Protein AF-A0A9W7AV66-F1 (afdb_monomer_lite)

Radius of gyration: 20.79 Å; chains: 1; bounding box: 53×53×57 Å

Organism: NCBI:txid1714386

Foldseek 3Di:
DDDALVCVLVVPCLVVVVCVQPPPCVVLVVVCVVLCVQLVPDDDPDDDDDDDDDSSVSLSVLLVDLPLSNLVSQLVCCDPVHSVPLSSNLSSLVSNLVSLVVPDDPPPPPVDDDDPDDLPQPVSLLSNLVSLQSNLVSCVVSVVLVSNLVSLVVSLVSCCVRVNCLDPSNLLSQLSNLVSDPDDLVVSLVSLVVSLVSPCVRPNCPDPSSVVSVVVNVVSCVVVVD

Sequence (226 aa):
MYKNSRQLASGEGFNEYFRKQFNGNEAAFLRWKEVYDVLEIVGGMGCHHNVRGHLETQVLSITRSEDLVKLRALAKLCSRDFFNDESLLVSGVEEDLEVLELAMPEEKKIRGKKKKHQKKKDLRKLKILDACMALGNACNRVLDFYDALQYLERAKKGYEEQLGRDSEKALDVAYGLIANSTLSSDEKIEKLRDLVKRMERALGEENVVAFETLDQLGDALYNSGE

pLDDT: mean 74.64, std 16.99, range [32.84, 97.0]

Structure (mmCIF, N/CA/C/O backbone):
data_AF-A0A9W7AV66-F1
#
_entry.id   AF-A0A9W7AV66-F1
#
loop_
_atom_site.group_PDB
_atom_site.id
_atom_site.type_symbol
_atom_site.label_atom_id
_atom_site.label_alt_id
_atom_site.label_comp_id
_atom_site.label_asym_id
_atom_site.label_entity_id
_atom_site.label_seq_id
_atom_site.pdbx_PDB_ins_code
_atom_site.Cartn_x
_atom_site.Cartn_y
_atom_site.Cartn_z
_atom_site.occupancy
_atom_site.B_iso_or_equiv
_atom_site.auth_seq_id
_atom_site.auth_comp_id
_atom_site.auth_asym_id
_atom_site.auth_atom_id
_atom_site.pdbx_PDB_model_num
ATOM 1 N N . MET A 1 1 ? 20.972 -6.458 3.392 1.00 39.66 1 MET A N 1
ATOM 2 C CA . MET A 1 1 ? 21.628 -5.153 3.622 1.00 39.66 1 MET A CA 1
ATOM 3 C C . MET A 1 1 ? 20.891 -4.162 2.735 1.00 39.66 1 MET A C 1
ATOM 5 O O . MET A 1 1 ? 21.096 -4.202 1.529 1.00 39.66 1 MET A O 1
ATOM 9 N N . TYR A 1 2 ? 19.934 -3.418 3.296 1.00 44.06 2 TYR A N 1
ATOM 10 C CA . TYR A 1 2 ? 19.102 -2.473 2.545 1.00 44.06 2 TYR A CA 1
ATOM 11 C C . TYR A 1 2 ? 20.007 -1.377 1.972 1.00 44.06 2 TYR A C 1
ATOM 13 O O . TYR A 1 2 ? 20.685 -0.682 2.730 1.00 44.06 2 TYR A O 1
ATOM 21 N N . LYS A 1 3 ? 20.097 -1.275 0.643 1.00 50.16 3 LYS A N 1
ATOM 22 C CA . LYS A 1 3 ? 20.733 -0.118 0.006 1.00 50.16 3 LYS A CA 1
ATOM 23 C C . LYS A 1 3 ? 19.691 0.989 -0.084 1.00 50.16 3 LYS A C 1
ATOM 25 O O . LYS A 1 3 ? 18.533 0.725 -0.379 1.00 50.16 3 LYS A O 1
ATOM 30 N N . ASN A 1 4 ? 20.127 2.213 0.192 1.00 53.19 4 ASN A N 1
ATOM 31 C CA . ASN A 1 4 ? 19.305 3.416 0.116 1.00 53.19 4 ASN A CA 1
ATOM 32 C C . ASN A 1 4 ? 18.648 3.489 -1.278 1.00 53.19 4 ASN A C 1
ATOM 34 O O . ASN A 1 4 ? 19.360 3.339 -2.274 1.00 53.19 4 ASN A O 1
ATOM 38 N N . SER A 1 5 ? 17.331 3.703 -1.367 1.00 48.88 5 SER A N 1
ATOM 39 C CA . SER A 1 5 ? 16.590 3.837 -2.639 1.00 48.88 5 SER A CA 1
ATOM 40 C C . SER A 1 5 ? 17.269 4.830 -3.593 1.00 48.88 5 SER A C 1
ATOM 42 O O . SER A 1 5 ? 17.374 4.579 -4.794 1.00 48.88 5 SER A O 1
ATOM 44 N N . ARG A 1 6 ? 17.903 5.875 -3.043 1.00 53.03 6 ARG A N 1
ATOM 45 C CA . ARG A 1 6 ? 18.689 6.869 -3.793 1.00 53.03 6 ARG A CA 1
ATOM 46 C C . ARG A 1 6 ? 19.948 6.308 -4.468 1.00 53.03 6 ARG A C 1
ATOM 48 O O . ARG A 1 6 ? 20.362 6.832 -5.498 1.00 53.03 6 ARG A O 1
ATOM 55 N N . GLN A 1 7 ? 20.564 5.254 -3.926 1.00 56.22 7 GLN A N 1
ATOM 56 C CA . GLN A 1 7 ? 21.709 4.573 -4.555 1.00 56.22 7 GLN A CA 1
ATOM 57 C C . GLN A 1 7 ? 21.279 3.667 -5.717 1.00 56.22 7 GLN A C 1
ATOM 59 O O . GLN A 1 7 ? 22.013 3.523 -6.692 1.00 56.22 7 GLN A O 1
ATOM 64 N N . LEU A 1 8 ? 20.085 3.068 -5.646 1.00 55.41 8 LEU A N 1
ATOM 65 C CA . LEU A 1 8 ? 19.528 2.321 -6.778 1.00 55.41 8 LEU A CA 1
ATOM 66 C C . LEU A 1 8 ? 19.102 3.282 -7.895 1.00 55.41 8 LEU A C 1
ATOM 68 O O . LEU A 1 8 ? 19.445 3.048 -9.05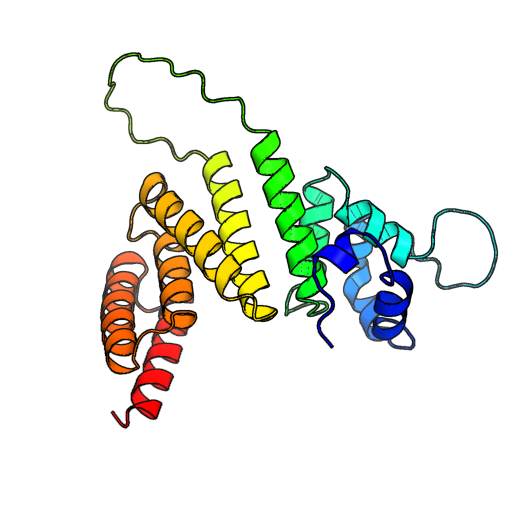3 1.00 55.41 8 LEU A O 1
ATOM 72 N N . ALA A 1 9 ? 18.490 4.416 -7.538 1.00 50.88 9 ALA A N 1
ATOM 73 C CA . ALA A 1 9 ? 18.149 5.484 -8.475 1.00 50.88 9 ALA A CA 1
ATOM 74 C C . ALA A 1 9 ? 19.388 6.087 -9.167 1.00 50.88 9 ALA A C 1
ATOM 76 O O . ALA A 1 9 ? 19.338 6.391 -10.362 1.00 50.88 9 ALA A O 1
ATOM 77 N N . SER A 1 10 ? 20.538 6.192 -8.481 1.00 54.69 10 SER A N 1
ATOM 78 C CA . SER A 1 10 ? 21.806 6.655 -9.078 1.00 54.69 10 SER A CA 1
ATOM 79 C C . SER A 1 10 ? 22.461 5.626 -10.014 1.00 54.69 10 SER A C 1
ATOM 81 O O . SER A 1 10 ? 23.324 5.985 -10.819 1.00 54.69 10 SER A O 1
ATOM 83 N N . GLY A 1 11 ? 21.990 4.372 -10.010 1.00 55.38 11 GLY A N 1
ATOM 84 C CA . GLY A 1 11 ? 22.540 3.264 -10.798 1.00 55.38 11 GLY A CA 1
ATOM 85 C C . GLY A 1 11 ? 23.826 2.675 -10.209 1.00 55.38 11 GLY A C 1
ATOM 86 O O . GLY A 1 11 ? 24.391 1.723 -10.756 1.00 55.38 11 GLY A O 1
ATOM 87 N N . GLU A 1 12 ? 24.299 3.211 -9.084 1.00 55.53 12 GLU A N 1
ATOM 88 C CA . GLU A 1 12 ? 25.561 2.826 -8.469 1.00 55.53 12 GLU A CA 1
ATOM 89 C C . GLU A 1 12 ? 25.420 1.489 -7.725 1.00 55.53 12 GLU A C 1
ATOM 91 O O . GLU A 1 12 ? 24.708 1.342 -6.732 1.00 55.53 12 GLU A O 1
ATOM 96 N N . GLY A 1 13 ? 26.096 0.456 -8.231 1.00 56.97 13 GLY A N 1
ATOM 97 C CA . GLY A 1 13 ? 26.014 -0.896 -7.674 1.00 56.97 13 GLY A CA 1
ATOM 98 C C . GLY A 1 13 ? 24.711 -1.642 -7.989 1.00 56.97 13 GLY A C 1
ATOM 99 O O . GLY A 1 13 ? 24.522 -2.735 -7.450 1.00 56.97 13 GLY A O 1
ATOM 100 N N . PHE A 1 14 ? 23.858 -1.105 -8.874 1.00 60.50 14 PHE A N 1
ATOM 101 C CA . PHE A 1 14 ? 22.654 -1.774 -9.383 1.00 60.50 14 PHE A CA 1
ATOM 102 C C . PHE A 1 14 ? 23.002 -3.080 -10.112 1.00 60.50 14 PHE A C 1
ATOM 104 O O . PHE A 1 14 ? 22.405 -4.118 -9.852 1.00 60.50 14 PHE A O 1
ATOM 111 N N . ASN A 1 15 ? 24.046 -3.068 -10.948 1.00 58.31 15 ASN A N 1
ATOM 112 C CA . ASN A 1 15 ? 24.483 -4.261 -11.683 1.00 58.31 15 ASN A CA 1
ATOM 113 C C . ASN A 1 15 ? 24.954 -5.390 -10.748 1.00 58.31 15 ASN A C 1
ATOM 115 O O . ASN A 1 15 ? 24.670 -6.559 -10.985 1.00 58.31 15 ASN A O 1
ATOM 119 N N . GLU A 1 16 ? 25.667 -5.063 -9.666 1.00 62.78 16 GLU A N 1
ATOM 120 C CA . GLU A 1 16 ? 26.128 -6.061 -8.691 1.00 62.78 16 GLU A CA 1
ATOM 121 C C . GLU A 1 16 ? 24.967 -6.602 -7.845 1.00 62.78 16 GLU A C 1
ATOM 123 O O . GLU A 1 16 ? 24.895 -7.801 -7.571 1.00 62.78 16 GLU A O 1
ATOM 128 N N . TYR A 1 17 ? 24.045 -5.714 -7.467 1.00 64.25 17 TYR A N 1
ATOM 129 C CA . TYR A 1 17 ? 22.808 -6.048 -6.775 1.00 64.25 17 TYR A CA 1
ATOM 130 C C . TYR A 1 17 ? 21.956 -7.028 -7.594 1.00 64.25 17 TYR A C 1
ATOM 132 O O . TYR A 1 17 ? 21.620 -8.115 -7.130 1.00 64.25 17 TYR A O 1
ATOM 140 N N . PHE A 1 18 ? 21.701 -6.683 -8.850 1.00 62.50 18 PHE A N 1
ATOM 141 C CA . PHE A 1 18 ? 20.866 -7.455 -9.753 1.00 62.50 18 PHE A CA 1
ATOM 142 C C . PHE A 1 18 ? 21.507 -8.812 -10.099 1.00 62.50 18 PHE A C 1
ATOM 144 O O . PHE A 1 18 ? 20.839 -9.843 -10.048 1.00 62.50 18 PHE A O 1
ATOM 151 N N . ARG A 1 19 ? 22.829 -8.875 -10.327 1.00 62.75 19 ARG A N 1
ATOM 152 C CA . ARG A 1 19 ? 23.527 -10.164 -10.515 1.00 62.75 19 ARG A CA 1
ATOM 153 C C . ARG A 1 19 ? 23.398 -11.085 -9.312 1.00 62.75 19 ARG A C 1
ATOM 155 O O . ARG A 1 19 ? 23.179 -12.273 -9.502 1.00 62.75 19 ARG A O 1
ATOM 162 N N . LYS A 1 20 ? 23.509 -10.572 -8.085 1.00 65.06 20 LYS A N 1
ATOM 163 C CA . LYS A 1 20 ? 23.372 -11.399 -6.872 1.00 65.06 20 LYS A CA 1
ATOM 164 C C . LYS A 1 20 ? 21.993 -12.046 -6.743 1.00 65.06 20 LYS A C 1
ATOM 166 O O . LYS A 1 20 ? 21.907 -13.134 -6.189 1.00 65.06 20 LYS A O 1
ATOM 171 N N . GLN A 1 21 ? 20.952 -11.409 -7.274 1.00 59.78 21 GLN A N 1
ATOM 172 C CA . GLN A 1 21 ? 19.582 -11.909 -7.182 1.00 59.78 21 GLN A CA 1
ATOM 173 C C . GLN A 1 21 ? 19.220 -12.938 -8.267 1.00 59.78 21 GLN A C 1
ATOM 175 O O . GLN A 1 21 ? 18.435 -13.849 -8.012 1.00 59.78 21 GLN A O 1
ATOM 180 N N . PHE A 1 22 ? 19.793 -12.822 -9.471 1.00 56.44 22 PHE A N 1
ATOM 181 C CA . PHE A 1 22 ? 19.442 -13.682 -10.614 1.00 56.44 22 PHE A CA 1
ATOM 182 C C . PHE A 1 22 ? 20.497 -14.745 -10.965 1.00 56.44 22 PHE A C 1
ATOM 184 O O . PHE A 1 22 ? 20.207 -15.660 -11.738 1.00 56.44 22 PHE A O 1
ATOM 191 N N . ASN A 1 23 ? 21.715 -14.666 -10.419 1.00 56.09 23 ASN A N 1
ATOM 192 C CA . ASN A 1 23 ? 22.777 -15.620 -10.741 1.00 56.09 23 ASN A CA 1
ATOM 193 C C . ASN A 1 23 ? 22.444 -17.030 -10.215 1.00 56.09 23 ASN A C 1
ATOM 195 O O . ASN A 1 23 ? 22.420 -17.264 -9.009 1.00 56.09 23 ASN A O 1
ATOM 199 N N . GLY A 1 24 ? 22.201 -17.971 -11.134 1.00 53.47 24 GLY A N 1
ATOM 200 C CA . GLY A 1 24 ? 21.930 -19.381 -10.832 1.00 53.47 24 GLY A CA 1
ATOM 201 C C . GLY A 1 24 ? 20.466 -19.741 -10.546 1.00 53.47 24 GLY A C 1
ATOM 202 O O . GLY A 1 24 ? 20.200 -20.884 -10.186 1.00 53.47 24 GLY A O 1
ATOM 203 N N . ASN A 1 25 ? 19.509 -18.817 -10.717 1.00 60.03 25 ASN A N 1
ATOM 204 C CA . ASN A 1 25 ? 18.081 -19.068 -10.469 1.00 60.03 25 ASN A CA 1
ATOM 205 C C . ASN A 1 25 ? 17.240 -18.979 -11.758 1.00 60.03 25 ASN A C 1
ATOM 207 O O . ASN A 1 25 ? 16.408 -18.091 -11.941 1.00 60.03 25 ASN A O 1
ATOM 211 N N . GLU A 1 26 ? 17.463 -19.930 -12.665 1.00 58.66 26 GLU A N 1
ATOM 212 C CA . GLU A 1 26 ? 16.789 -20.029 -13.970 1.00 58.66 26 GLU A CA 1
ATOM 213 C C . GLU A 1 26 ? 15.258 -20.167 -13.845 1.00 58.66 26 GLU A C 1
ATOM 215 O O . GLU A 1 26 ? 14.503 -19.628 -14.655 1.00 58.66 26 GLU A O 1
ATOM 220 N N . ALA A 1 27 ? 14.778 -20.793 -12.765 1.00 57.69 27 ALA A N 1
ATOM 221 C CA . ALA A 1 27 ? 13.354 -20.894 -12.459 1.00 57.69 27 ALA A CA 1
ATOM 222 C C . ALA A 1 27 ? 12.718 -19.530 -12.131 1.00 57.69 27 ALA A C 1
ATOM 224 O O . ALA A 1 27 ? 11.569 -19.291 -12.500 1.00 57.69 27 ALA A O 1
ATOM 225 N N . ALA A 1 28 ? 13.440 -18.622 -11.463 1.00 56.94 28 ALA A N 1
ATOM 226 C CA . ALA A 1 28 ? 12.974 -17.251 -11.252 1.00 56.94 28 ALA A CA 1
ATOM 227 C C . ALA A 1 28 ? 12.934 -16.461 -12.565 1.00 56.94 28 ALA A C 1
ATOM 229 O O . ALA A 1 28 ? 11.982 -15.727 -12.794 1.00 56.94 28 ALA A O 1
ATOM 230 N N . PHE A 1 29 ? 13.908 -16.664 -13.453 1.00 59.47 29 PHE A N 1
ATOM 231 C CA . PHE A 1 29 ? 13.935 -16.016 -14.765 1.00 59.47 29 PHE A CA 1
ATOM 232 C C . PHE A 1 29 ? 12.768 -16.459 -15.668 1.00 59.47 29 PHE A C 1
ATOM 234 O O . PHE A 1 29 ? 12.085 -15.625 -16.261 1.00 59.47 29 PHE A O 1
ATOM 241 N N . LEU A 1 30 ? 12.491 -17.766 -15.744 1.00 60.38 30 LEU A N 1
ATOM 242 C CA . LEU A 1 30 ? 11.443 -18.321 -16.613 1.00 60.38 30 LEU A CA 1
ATOM 243 C C . LEU A 1 30 ? 10.017 -18.007 -16.138 1.00 60.38 30 LEU A C 1
ATOM 245 O O . LEU A 1 30 ? 9.133 -17.833 -16.976 1.00 60.38 30 LEU A O 1
ATOM 249 N N . ARG A 1 31 ? 9.789 -17.882 -14.820 1.00 57.84 31 ARG A N 1
ATOM 250 C CA . ARG A 1 31 ? 8.483 -17.480 -14.258 1.00 57.84 31 ARG A CA 1
ATOM 251 C C . ARG A 1 31 ? 8.019 -16.098 -14.728 1.00 57.84 31 ARG A C 1
ATOM 253 O O . ARG A 1 31 ? 6.823 -15.839 -14.717 1.00 57.84 31 ARG A O 1
ATOM 260 N N . TRP A 1 32 ? 8.939 -15.238 -15.168 1.00 60.25 32 TRP A N 1
ATOM 261 C CA . TRP A 1 32 ? 8.663 -13.824 -15.441 1.00 60.25 32 TRP A CA 1
ATOM 262 C C . TRP A 1 32 ? 8.813 -13.406 -16.900 1.00 60.25 32 TRP A C 1
ATOM 264 O O . TRP A 1 32 ? 8.857 -12.213 -17.200 1.00 60.25 32 TRP A O 1
ATOM 274 N N . LYS A 1 33 ? 8.802 -14.375 -17.822 1.00 61.22 33 LYS A N 1
ATOM 275 C CA . LYS A 1 33 ? 8.834 -14.119 -19.268 1.00 61.22 33 LYS A CA 1
ATOM 276 C C . LYS A 1 33 ? 7.740 -13.139 -19.723 1.00 61.22 33 LYS A C 1
ATOM 278 O O . LYS A 1 33 ? 8.044 -12.213 -20.458 1.00 61.22 33 LYS A O 1
ATOM 283 N N . GLU A 1 34 ? 6.520 -13.255 -19.195 1.00 57.19 34 GLU A N 1
ATOM 284 C CA . GLU A 1 34 ? 5.406 -12.351 -19.531 1.00 57.19 34 GLU A CA 1
ATOM 285 C C . GLU A 1 34 ? 5.653 -10.894 -19.104 1.00 57.19 34 GLU A C 1
ATOM 287 O O . GLU A 1 34 ? 5.218 -9.964 -19.778 1.00 57.19 34 GLU A O 1
ATOM 292 N N . VAL A 1 35 ? 6.371 -10.669 -17.997 1.00 58.38 35 VAL A N 1
ATOM 293 C CA . VAL A 1 35 ? 6.711 -9.315 -17.537 1.00 58.38 35 VAL A CA 1
ATOM 294 C C . VAL A 1 35 ? 7.875 -8.754 -18.349 1.00 58.38 35 VAL A C 1
ATOM 296 O O . VAL A 1 35 ? 7.845 -7.581 -18.708 1.00 58.38 35 VAL A O 1
ATOM 299 N N . TYR A 1 36 ? 8.861 -9.581 -18.712 1.00 64.75 36 TYR A N 1
ATOM 300 C CA . TYR A 1 36 ? 9.905 -9.181 -19.660 1.00 64.75 36 TYR A CA 1
ATOM 301 C C . TYR A 1 36 ? 9.329 -8.810 -21.027 1.00 64.75 36 TYR A C 1
ATOM 303 O O . TYR A 1 36 ? 9.759 -7.811 -21.599 1.00 64.75 36 TYR A O 1
ATOM 311 N N . ASP A 1 37 ? 8.321 -9.543 -21.500 1.00 64.19 37 ASP A N 1
ATOM 312 C CA . ASP A 1 37 ? 7.631 -9.253 -22.756 1.00 64.19 37 ASP A CA 1
ATOM 313 C C . ASP A 1 37 ? 6.897 -7.896 -22.693 1.00 64.19 37 ASP A C 1
ATOM 315 O O . ASP A 1 37 ? 7.003 -7.101 -23.626 1.00 64.19 37 ASP A O 1
ATOM 319 N N . VAL A 1 38 ? 6.231 -7.568 -21.573 1.00 63.38 38 VAL A N 1
ATOM 320 C CA . VAL A 1 38 ? 5.597 -6.245 -21.350 1.00 63.38 38 VAL A CA 1
ATOM 321 C C . VAL A 1 38 ? 6.627 -5.118 -21.230 1.00 63.38 38 VAL A C 1
ATOM 323 O O . VAL A 1 38 ? 6.393 -4.002 -21.692 1.00 63.38 38 VAL A O 1
ATOM 326 N N . LEU A 1 39 ? 7.772 -5.395 -20.608 1.00 64.44 39 LEU A N 1
ATOM 327 C CA . LEU A 1 39 ? 8.869 -4.439 -20.465 1.00 64.44 39 LEU A CA 1
ATOM 328 C C . LEU A 1 39 ? 9.709 -4.308 -21.751 1.00 64.44 39 LEU A C 1
ATOM 330 O O . LEU A 1 39 ? 10.604 -3.463 -21.805 1.00 64.44 39 LEU A O 1
ATOM 334 N N . GLU A 1 40 ? 9.415 -5.115 -22.779 1.00 66.81 40 GLU A N 1
ATOM 335 C CA . GLU A 1 40 ? 10.202 -5.273 -24.012 1.00 66.81 40 GLU A CA 1
ATOM 336 C C . GLU A 1 40 ? 11.686 -5.574 -23.737 1.00 66.81 40 GLU A C 1
ATOM 338 O O . GLU A 1 40 ? 12.582 -5.193 -24.499 1.00 66.81 40 GLU A O 1
ATOM 343 N N . ILE A 1 41 ? 11.955 -6.247 -22.618 1.00 63.97 41 ILE A N 1
ATOM 344 C CA . ILE A 1 41 ? 13.297 -6.626 -22.200 1.00 63.97 41 ILE A CA 1
ATOM 345 C C . ILE A 1 41 ? 13.726 -7.836 -23.026 1.00 63.97 41 ILE A C 1
ATOM 347 O O . ILE A 1 41 ? 13.164 -8.926 -22.914 1.00 63.97 41 ILE A O 1
ATOM 351 N N . VAL A 1 42 ? 14.759 -7.665 -23.848 1.00 57.16 42 VAL A N 1
ATOM 352 C CA . VAL A 1 42 ? 15.266 -8.748 -24.697 1.00 57.16 42 VAL A CA 1
ATOM 353 C C . VAL A 1 42 ? 16.253 -9.586 -23.886 1.00 57.16 42 VAL A C 1
ATOM 355 O O . VAL A 1 42 ? 17.369 -9.151 -23.595 1.00 57.16 42 VAL A O 1
ATOM 358 N N . GLY A 1 43 ? 15.830 -10.791 -23.498 1.00 51.75 43 GLY A N 1
ATOM 359 C CA . GLY A 1 43 ? 16.653 -11.765 -22.785 1.00 51.75 43 GLY A CA 1
ATOM 360 C C . GLY A 1 43 ? 17.475 -12.632 -23.738 1.00 51.75 43 GLY A C 1
ATOM 361 O O . GLY A 1 43 ? 16.965 -13.598 -24.298 1.00 51.75 43 GLY A O 1
ATOM 362 N N . GLY A 1 44 ? 18.761 -12.329 -23.895 1.00 41.56 44 GLY A N 1
ATOM 363 C CA . GLY A 1 44 ? 19.727 -13.277 -24.448 1.00 41.56 44 GLY A CA 1
ATOM 364 C C . GLY A 1 44 ? 20.351 -14.103 -23.328 1.00 41.56 44 GLY A C 1
ATOM 365 O O . GLY A 1 44 ? 21.323 -13.663 -22.718 1.00 41.56 44 GLY A O 1
ATOM 366 N N . MET A 1 45 ? 19.824 -15.299 -23.051 1.00 45.81 45 MET A N 1
ATOM 367 C CA . MET A 1 45 ? 20.575 -16.308 -22.296 1.00 45.81 45 MET A CA 1
ATOM 368 C C . MET A 1 45 ? 21.516 -17.002 -23.286 1.00 45.81 45 MET A C 1
ATOM 370 O O . MET A 1 45 ? 21.152 -17.964 -23.954 1.00 45.81 45 MET A O 1
ATOM 374 N N . GLY A 1 46 ? 22.701 -16.431 -23.479 1.00 37.44 46 GLY A N 1
ATOM 375 C CA . GLY A 1 46 ? 23.661 -16.960 -24.439 1.00 37.44 46 GLY A CA 1
ATOM 376 C C . GLY A 1 46 ? 24.813 -16.004 -24.682 1.00 37.44 46 GLY A C 1
ATOM 377 O O . GLY A 1 46 ? 24.630 -14.846 -25.040 1.00 37.44 46 GLY A O 1
ATOM 378 N N . CYS A 1 47 ? 26.014 -16.504 -24.449 1.00 40.81 47 CYS A N 1
ATOM 379 C CA . CYS A 1 47 ? 27.280 -15.842 -24.690 1.00 40.81 47 CYS A CA 1
ATOM 380 C C . CYS A 1 47 ? 27.379 -15.298 -26.136 1.00 40.81 47 CYS A C 1
ATOM 382 O O . CYS A 1 47 ? 26.969 -15.973 -27.071 1.00 40.81 47 CYS A O 1
ATOM 384 N N . HIS A 1 48 ? 28.043 -14.143 -26.283 1.00 32.84 48 HIS A N 1
ATOM 385 C CA . HIS A 1 48 ? 28.507 -13.464 -27.511 1.00 32.84 48 HIS A CA 1
ATOM 386 C C . HIS A 1 48 ? 27.635 -12.373 -28.174 1.00 32.84 48 HIS A C 1
ATOM 388 O O . HIS A 1 48 ? 26.684 -12.630 -28.893 1.00 32.84 48 HIS A O 1
ATOM 394 N N . HIS A 1 49 ? 28.158 -11.147 -28.015 1.00 41.06 49 HIS A N 1
ATOM 395 C CA . HIS A 1 49 ? 28.309 -10.047 -28.981 1.00 41.06 49 HIS A CA 1
ATOM 396 C C . HIS A 1 49 ? 27.064 -9.453 -29.666 1.00 41.06 49 HIS A C 1
ATOM 398 O O . HIS A 1 49 ? 26.485 -10.018 -30.582 1.00 41.06 49 HIS A O 1
ATOM 404 N N . ASN A 1 50 ? 26.844 -8.178 -29.316 1.00 44.00 50 ASN A N 1
ATOM 405 C CA . ASN A 1 50 ? 26.197 -7.126 -30.102 1.00 44.00 50 ASN A CA 1
ATOM 406 C C . ASN A 1 50 ? 24.719 -7.337 -30.455 1.00 44.00 50 ASN A C 1
ATOM 408 O O . ASN A 1 50 ? 24.396 -7.703 -31.576 1.00 44.00 50 ASN A O 1
ATOM 412 N N . VAL A 1 51 ? 23.830 -6.973 -29.520 1.00 40.12 51 VAL A N 1
ATOM 413 C CA . VAL A 1 51 ? 22.823 -5.890 -29.644 1.00 40.12 51 VAL A CA 1
ATOM 414 C C . VAL A 1 51 ? 22.003 -5.834 -28.335 1.00 40.12 51 VAL A C 1
ATOM 416 O O . VAL A 1 51 ? 21.459 -6.840 -27.904 1.00 40.12 51 VAL A O 1
ATOM 419 N N . ARG A 1 52 ? 21.918 -4.633 -27.732 1.00 43.31 52 ARG A N 1
ATOM 420 C CA . ARG A 1 52 ? 21.093 -4.211 -26.568 1.00 43.31 52 ARG A CA 1
ATOM 421 C C . ARG A 1 52 ? 21.378 -4.861 -25.200 1.00 43.31 52 ARG A C 1
ATOM 423 O O . ARG A 1 52 ? 20.695 -5.787 -24.806 1.00 43.31 52 ARG A O 1
ATOM 430 N N . GLY A 1 53 ? 22.326 -4.256 -24.469 1.00 52.81 53 GLY A N 1
ATOM 431 C CA . GLY A 1 53 ? 22.400 -4.106 -22.998 1.00 52.81 53 GLY A CA 1
ATOM 432 C C . GLY A 1 53 ? 22.142 -5.318 -22.089 1.00 52.81 53 GLY A C 1
ATOM 433 O O . GLY A 1 53 ? 21.104 -5.962 -22.162 1.00 52.81 53 GLY A O 1
ATOM 434 N N . HIS A 1 54 ? 23.034 -5.560 -21.121 1.00 63.22 54 HIS A N 1
ATOM 435 C CA . HIS A 1 54 ? 22.757 -6.490 -20.016 1.00 63.22 54 HIS A CA 1
ATOM 436 C C . HIS A 1 54 ? 21.401 -6.168 -19.363 1.00 63.22 54 HIS A C 1
ATOM 438 O O . HIS A 1 54 ? 21.034 -4.998 -19.262 1.00 63.22 54 HIS A O 1
ATOM 444 N N . LEU A 1 55 ? 20.666 -7.195 -18.923 1.00 65.12 55 LEU A N 1
ATOM 445 C CA . LEU A 1 55 ? 19.335 -7.086 -18.302 1.00 65.12 55 LEU A CA 1
ATOM 446 C C . LEU A 1 55 ? 19.269 -5.972 -17.241 1.00 65.12 55 LEU A C 1
ATOM 448 O O . LEU A 1 55 ? 18.322 -5.193 -17.198 1.00 65.12 55 LEU A O 1
ATOM 452 N N . GLU A 1 56 ? 20.343 -5.834 -16.469 1.00 64.88 56 GLU A N 1
ATOM 453 C CA . GLU A 1 56 ? 20.540 -4.781 -15.473 1.00 64.88 56 GLU A CA 1
ATOM 454 C C . GLU A 1 56 ? 20.400 -3.362 -16.067 1.00 64.88 56 GLU A C 1
ATOM 456 O O . GLU A 1 56 ? 19.719 -2.494 -15.531 1.00 64.88 56 GLU A O 1
ATOM 461 N N . THR A 1 57 ? 21.006 -3.122 -17.229 1.00 68.12 57 THR A N 1
ATOM 462 C CA . THR A 1 57 ? 20.956 -1.832 -17.929 1.00 68.12 57 THR A CA 1
ATOM 463 C C . THR A 1 57 ? 19.560 -1.540 -18.480 1.00 68.12 57 THR A C 1
ATOM 465 O O . THR A 1 57 ? 19.131 -0.389 -18.484 1.00 68.12 57 THR A O 1
ATOM 468 N N . GLN A 1 58 ? 18.837 -2.576 -18.918 1.00 72.06 58 GLN A N 1
ATOM 469 C CA . GLN A 1 58 ? 17.470 -2.435 -19.425 1.00 72.06 58 GLN A CA 1
ATOM 470 C C . GLN A 1 58 ? 16.498 -2.095 -18.284 1.00 72.06 58 GLN A C 1
ATOM 472 O O . GLN A 1 58 ? 15.716 -1.157 -18.413 1.00 72.06 58 GLN A O 1
ATOM 477 N N . VAL A 1 59 ? 16.607 -2.756 -17.127 1.00 70.12 59 VAL A N 1
ATOM 478 C CA . VAL A 1 59 ? 15.774 -2.434 -15.952 1.00 70.12 59 VAL A CA 1
ATOM 479 C C . VAL A 1 59 ? 16.062 -1.021 -15.437 1.00 70.12 59 VAL A C 1
ATOM 481 O O . VAL A 1 59 ? 15.127 -0.259 -15.207 1.00 70.12 59 VAL A O 1
ATOM 484 N N . LEU A 1 60 ? 17.337 -0.626 -15.353 1.00 70.62 60 LEU A N 1
ATOM 485 C CA . LEU A 1 60 ? 17.718 0.726 -14.930 1.00 70.62 60 LEU A CA 1
ATOM 486 C C . LEU A 1 60 ? 17.234 1.821 -15.901 1.00 70.62 60 LEU A C 1
ATOM 488 O O . LEU A 1 60 ? 16.944 2.944 -15.492 1.00 70.62 60 LEU A O 1
ATOM 492 N N . SER A 1 61 ? 17.139 1.523 -17.201 1.00 75.94 61 SER A N 1
ATOM 493 C CA . SER A 1 61 ? 16.547 2.474 -18.153 1.00 75.94 61 SER A CA 1
ATOM 494 C C . SER A 1 61 ? 15.046 2.663 -17.939 1.00 75.94 61 SER A C 1
ATOM 496 O O . SER A 1 61 ? 14.540 3.756 -18.165 1.00 75.94 61 SER A O 1
ATOM 498 N N . ILE A 1 62 ? 14.347 1.627 -17.464 1.00 76.94 62 ILE A N 1
ATOM 499 C CA . ILE A 1 62 ? 12.904 1.675 -17.214 1.00 76.94 62 ILE A CA 1
ATOM 500 C C . ILE A 1 62 ? 12.607 2.452 -15.934 1.00 76.94 62 ILE A C 1
ATOM 502 O O . ILE A 1 62 ? 11.712 3.291 -15.955 1.00 76.94 62 ILE A O 1
ATOM 506 N N . THR A 1 63 ? 13.393 2.256 -14.865 1.00 70.50 63 THR A N 1
ATOM 507 C CA . THR A 1 63 ? 13.269 3.035 -13.613 1.00 70.50 63 THR A CA 1
ATOM 508 C C . THR A 1 63 ? 13.441 4.539 -13.808 1.00 70.50 63 THR A C 1
ATOM 510 O O . THR A 1 63 ? 13.091 5.293 -12.920 1.00 70.50 63 THR A O 1
ATOM 513 N N . ARG A 1 64 ? 14.024 4.972 -14.932 1.00 75.31 64 ARG A N 1
ATOM 514 C CA . ARG A 1 64 ? 14.266 6.385 -15.271 1.00 75.31 64 ARG A CA 1
ATOM 515 C C . ARG A 1 64 ? 13.469 6.837 -16.497 1.00 75.31 64 ARG A C 1
ATOM 517 O O . ARG A 1 64 ? 13.870 7.773 -17.186 1.00 75.31 64 ARG A O 1
ATOM 524 N N . SER A 1 65 ? 12.433 6.088 -16.862 1.00 78.56 65 SER A N 1
ATOM 525 C CA . SER A 1 65 ? 11.619 6.375 -18.041 1.00 78.56 65 SER A CA 1
ATOM 526 C C . SER A 1 65 ? 10.310 7.038 -17.645 1.00 78.56 65 SER A C 1
ATOM 528 O O . SER A 1 65 ? 9.747 6.723 -16.608 1.00 78.56 65 SER A O 1
ATOM 530 N N . GLU A 1 66 ? 9.760 7.865 -18.530 1.00 79.12 66 GLU A N 1
ATOM 531 C CA . GLU A 1 66 ? 8.413 8.431 -18.367 1.00 79.12 66 GLU A CA 1
ATOM 532 C C . GLU A 1 66 ? 7.300 7.447 -18.803 1.00 79.12 66 GLU A C 1
ATOM 534 O O . GLU A 1 66 ? 6.116 7.794 -18.863 1.00 79.12 66 GLU A O 1
ATOM 539 N N . ASP A 1 67 ? 7.658 6.204 -19.153 1.00 80.75 67 ASP A N 1
ATOM 540 C CA . ASP A 1 67 ? 6.715 5.191 -19.624 1.00 80.75 67 ASP A CA 1
ATOM 541 C C . ASP A 1 67 ? 5.984 4.542 -18.441 1.00 80.75 67 ASP A C 1
ATOM 543 O O . ASP A 1 67 ? 6.419 3.546 -17.860 1.00 80.75 67 ASP A O 1
ATOM 547 N N . LEU A 1 68 ? 4.815 5.098 -18.117 1.00 78.38 68 LEU A N 1
ATOM 548 C CA . LEU A 1 68 ? 3.944 4.619 -17.040 1.00 78.38 68 LEU A CA 1
ATOM 549 C C . LEU A 1 68 ? 3.564 3.135 -17.155 1.00 78.38 68 LEU A C 1
ATOM 551 O O . LEU A 1 68 ? 3.279 2.497 -16.140 1.00 78.38 68 LEU A O 1
ATOM 555 N N . VAL A 1 69 ? 3.499 2.575 -18.369 1.00 78.56 69 VAL A N 1
ATOM 556 C CA . VAL A 1 69 ? 3.181 1.150 -18.546 1.00 78.56 69 VAL A CA 1
ATOM 557 C C . VAL A 1 69 ? 4.362 0.313 -18.074 1.00 78.56 69 VAL A C 1
ATOM 559 O O . VAL A 1 69 ? 4.171 -0.634 -17.307 1.00 78.56 69 VAL A O 1
ATOM 562 N N . LYS A 1 70 ? 5.579 0.703 -18.464 1.00 78.44 70 LYS A N 1
ATOM 563 C CA . LYS A 1 70 ? 6.807 0.011 -18.063 1.00 78.44 70 LYS A CA 1
ATOM 564 C C . LYS A 1 70 ? 7.117 0.200 -16.579 1.00 78.44 70 LYS A C 1
ATOM 566 O O . LYS A 1 70 ? 7.456 -0.778 -15.920 1.00 78.44 70 LYS A O 1
ATOM 571 N N . LEU A 1 71 ? 6.906 1.392 -16.019 1.00 78.31 71 LEU A N 1
ATOM 572 C CA . LEU A 1 71 ? 7.064 1.643 -14.579 1.00 78.31 71 LEU A CA 1
ATOM 573 C C . LEU A 1 71 ? 6.116 0.785 -13.734 1.00 78.31 71 LEU A C 1
ATOM 575 O O . LEU A 1 71 ? 6.543 0.151 -12.772 1.00 78.31 71 LEU A O 1
ATOM 579 N N . ARG A 1 72 ? 4.841 0.669 -14.124 1.00 77.94 72 ARG A N 1
ATOM 580 C CA . ARG A 1 72 ? 3.881 -0.188 -13.406 1.00 77.94 72 ARG A CA 1
ATOM 581 C C . ARG A 1 72 ? 4.178 -1.667 -13.549 1.00 77.94 72 ARG A C 1
ATOM 583 O O . ARG A 1 72 ? 4.019 -2.418 -12.587 1.00 77.94 72 ARG A O 1
ATOM 590 N N . ALA A 1 73 ? 4.598 -2.096 -14.735 1.00 76.50 73 ALA A N 1
ATOM 591 C CA . ALA A 1 73 ? 5.040 -3.466 -14.945 1.00 76.50 73 ALA A CA 1
ATOM 592 C C . ALA A 1 73 ? 6.279 -3.781 -14.090 1.00 76.50 73 ALA A C 1
ATOM 594 O O . ALA A 1 73 ? 6.345 -4.855 -13.491 1.00 76.50 73 ALA A O 1
ATOM 595 N N . LEU A 1 74 ? 7.201 -2.825 -13.945 1.00 75.94 74 LEU A N 1
ATOM 596 C CA . LEU A 1 74 ? 8.357 -2.951 -13.066 1.00 75.94 74 LEU A CA 1
ATOM 597 C C . LEU A 1 74 ? 7.958 -2.990 -11.583 1.00 75.94 74 LEU A C 1
ATOM 599 O O . LEU A 1 74 ? 8.402 -3.882 -10.865 1.00 75.94 74 LEU A O 1
ATOM 603 N N . ALA A 1 75 ? 7.085 -2.092 -11.122 1.00 74.62 75 ALA A N 1
ATOM 604 C CA . ALA A 1 75 ? 6.577 -2.115 -9.749 1.00 74.62 75 ALA A CA 1
ATOM 605 C C . ALA A 1 75 ? 5.886 -3.453 -9.433 1.00 74.62 75 ALA A C 1
ATOM 607 O O . ALA A 1 75 ? 6.127 -4.059 -8.390 1.00 74.62 75 ALA A O 1
ATOM 608 N N . LYS A 1 76 ? 5.093 -3.983 -10.373 1.00 72.94 76 LYS A N 1
ATOM 609 C CA . LYS A 1 76 ? 4.484 -5.312 -10.246 1.00 72.94 76 LYS A CA 1
ATOM 610 C C . LYS A 1 76 ? 5.542 -6.413 -10.129 1.00 72.94 76 LYS A C 1
ATOM 612 O O . LYS A 1 76 ? 5.424 -7.250 -9.238 1.00 72.94 76 LYS A O 1
ATOM 617 N N . LEU A 1 77 ? 6.588 -6.380 -10.961 1.00 70.94 77 LEU A N 1
ATOM 618 C CA . LEU A 1 77 ? 7.708 -7.327 -10.891 1.00 70.94 77 LEU A CA 1
ATOM 619 C C . LEU A 1 77 ? 8.393 -7.309 -9.521 1.00 70.94 77 LEU A C 1
ATOM 621 O O . LEU A 1 77 ? 8.804 -8.350 -9.028 1.00 70.94 77 LEU A O 1
ATOM 625 N N . CYS A 1 78 ? 8.501 -6.139 -8.897 1.00 68.81 78 CYS A N 1
ATOM 626 C CA . CYS A 1 78 ? 9.199 -5.971 -7.622 1.00 68.81 78 CYS A CA 1
ATOM 627 C C . CYS A 1 78 ? 8.313 -6.250 -6.401 1.00 68.81 78 CYS A C 1
ATOM 629 O O . CYS A 1 78 ? 8.791 -6.234 -5.268 1.00 68.81 78 CYS A O 1
ATOM 631 N N . SER A 1 79 ? 7.025 -6.531 -6.614 1.00 67.31 79 SER A N 1
ATOM 632 C CA . SER A 1 79 ? 6.080 -6.817 -5.539 1.00 67.31 79 SER A CA 1
ATOM 633 C C . SER A 1 79 ? 6.336 -8.173 -4.861 1.00 67.31 79 SER A C 1
ATOM 635 O O . SER A 1 79 ? 7.110 -9.007 -5.342 1.00 67.31 79 SER A O 1
ATOM 637 N N . ARG A 1 80 ? 5.667 -8.382 -3.718 1.00 64.06 80 ARG A N 1
ATOM 638 C CA . ARG A 1 80 ? 5.821 -9.559 -2.846 1.00 64.06 80 ARG A CA 1
ATOM 639 C C . ARG A 1 80 ? 5.554 -10.873 -3.576 1.00 64.06 80 ARG A C 1
ATOM 641 O O . ARG A 1 80 ? 6.230 -11.861 -3.313 1.00 64.06 80 ARG A O 1
ATOM 648 N N . ASP A 1 81 ? 4.612 -10.863 -4.512 1.00 63.81 81 ASP A N 1
ATOM 649 C CA . ASP A 1 81 ? 4.202 -12.071 -5.230 1.00 63.81 81 ASP A CA 1
ATOM 650 C C . ASP A 1 81 ? 5.195 -12.453 -6.344 1.00 63.81 81 ASP A C 1
ATOM 652 O O . ASP A 1 81 ? 5.043 -13.499 -6.976 1.00 63.81 81 ASP A O 1
ATOM 656 N N . PHE A 1 82 ? 6.201 -11.602 -6.600 1.00 62.41 82 PHE A N 1
ATOM 657 C CA . PHE A 1 82 ? 7.045 -11.680 -7.787 1.00 62.41 82 PHE A CA 1
ATOM 658 C C . PHE A 1 82 ? 8.535 -11.834 -7.462 1.00 62.41 82 PHE A C 1
ATOM 660 O O . PHE A 1 82 ? 9.061 -12.949 -7.425 1.00 62.41 82 PHE A O 1
ATOM 667 N N . PHE A 1 83 ? 9.230 -10.715 -7.267 1.00 64.38 83 PHE A N 1
ATOM 668 C CA . PHE A 1 83 ? 10.664 -10.672 -6.974 1.00 64.38 83 PHE A CA 1
ATOM 669 C C . PHE A 1 83 ? 10.946 -10.298 -5.514 1.00 64.38 83 PHE A C 1
ATOM 671 O O . PHE A 1 83 ? 12.029 -10.588 -5.012 1.00 64.38 83 PHE A O 1
ATOM 678 N N . ASN A 1 84 ? 9.952 -9.721 -4.825 1.00 67.81 84 ASN A N 1
ATOM 679 C CA . ASN A 1 84 ? 10.044 -9.262 -3.441 1.00 67.81 84 ASN A CA 1
ATOM 680 C C . ASN A 1 84 ? 11.276 -8.371 -3.195 1.00 67.81 84 ASN A C 1
ATOM 682 O O . ASN A 1 84 ? 12.052 -8.584 -2.264 1.00 67.81 84 ASN A O 1
ATOM 68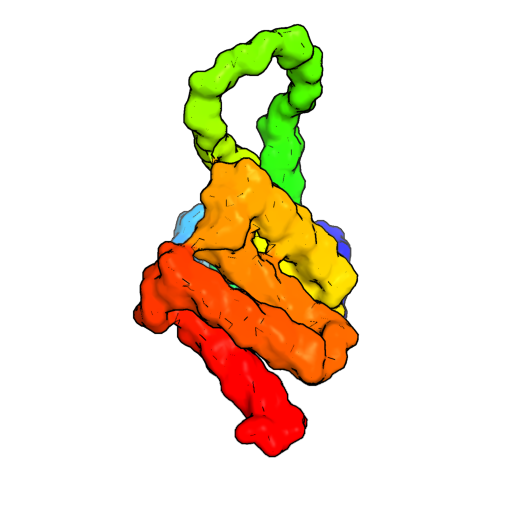6 N N . ASP A 1 85 ? 11.453 -7.381 -4.069 1.00 70.94 85 ASP A N 1
ATOM 687 C CA . ASP A 1 85 ? 12.509 -6.380 -3.974 1.00 70.94 85 ASP A CA 1
ATOM 688 C C . ASP A 1 85 ? 11.894 -5.038 -3.620 1.00 70.94 85 ASP A C 1
ATOM 690 O O . ASP A 1 85 ? 11.466 -4.254 -4.467 1.00 70.94 85 ASP A O 1
ATOM 694 N N . GLU A 1 86 ? 11.836 -4.797 -2.324 1.00 73.31 86 GLU A N 1
ATOM 695 C CA . GLU A 1 86 ? 11.146 -3.650 -1.758 1.00 73.31 86 GLU A CA 1
ATOM 696 C C . GLU A 1 86 ? 11.861 -2.338 -2.103 1.00 73.31 86 GLU A C 1
ATOM 698 O O . GLU A 1 86 ? 11.209 -1.313 -2.272 1.00 73.31 86 GLU A O 1
ATOM 703 N N . SER A 1 87 ? 13.184 -2.359 -2.297 1.00 71.50 87 SER A N 1
ATOM 704 C CA . SER A 1 87 ? 13.952 -1.163 -2.659 1.00 71.50 87 SER A CA 1
ATOM 705 C C . SER A 1 87 ? 13.755 -0.770 -4.126 1.00 71.50 87 SER A C 1
ATOM 707 O O . SER A 1 87 ? 13.615 0.416 -4.429 1.00 71.50 87 SER A O 1
ATOM 709 N N . LEU A 1 88 ? 13.697 -1.744 -5.040 1.00 70.19 88 LEU A N 1
ATOM 710 C CA . LEU A 1 88 ? 13.365 -1.483 -6.444 1.00 70.19 88 LEU A CA 1
ATOM 711 C C . LEU A 1 88 ? 11.881 -1.136 -6.625 1.00 70.19 88 LEU A C 1
ATOM 713 O O . LEU A 1 88 ? 11.547 -0.303 -7.466 1.00 70.19 88 LEU A O 1
ATOM 717 N N . LEU A 1 89 ? 11.003 -1.716 -5.799 1.00 75.62 89 LEU A N 1
ATOM 718 C CA . LEU A 1 89 ? 9.592 -1.341 -5.732 1.00 75.62 89 LEU A CA 1
ATOM 719 C C . LEU A 1 89 ? 9.425 0.131 -5.342 1.00 75.62 89 LEU A C 1
ATOM 721 O O . LEU A 1 89 ? 8.702 0.839 -6.037 1.00 75.62 89 LEU A O 1
ATOM 725 N N . VAL A 1 90 ? 10.102 0.594 -4.281 1.00 78.88 90 VAL A N 1
ATOM 726 C CA . VAL A 1 90 ? 10.095 2.014 -3.882 1.00 78.88 90 VAL A CA 1
ATOM 727 C C . VAL A 1 90 ? 10.498 2.889 -5.068 1.00 78.88 90 VAL A C 1
ATOM 729 O O . VAL A 1 90 ? 9.708 3.728 -5.485 1.00 78.88 90 VAL A O 1
ATOM 732 N N . SER A 1 91 ? 11.648 2.615 -5.694 1.00 75.62 91 SER A N 1
ATOM 733 C CA . SER A 1 91 ? 12.138 3.424 -6.820 1.00 75.62 91 SER A CA 1
ATOM 734 C C . SER A 1 91 ? 11.175 3.455 -8.014 1.00 75.62 91 SER A C 1
ATOM 736 O O . SER A 1 91 ? 10.981 4.509 -8.611 1.00 75.62 91 SER A O 1
ATOM 738 N N . GLY A 1 92 ? 10.556 2.326 -8.375 1.00 76.38 92 GLY A N 1
ATOM 739 C CA . GLY A 1 92 ? 9.611 2.282 -9.496 1.00 76.38 92 GLY A CA 1
ATOM 740 C C . GLY A 1 92 ? 8.303 3.032 -9.224 1.00 76.38 92 GLY A C 1
ATOM 741 O O . GLY A 1 92 ? 7.736 3.627 -10.140 1.00 76.38 92 GLY A O 1
ATOM 742 N N . VAL A 1 93 ? 7.818 3.012 -7.979 1.00 82.62 93 VAL A N 1
ATOM 743 C CA . VAL A 1 93 ? 6.584 3.713 -7.591 1.00 82.62 93 VAL A CA 1
ATOM 744 C C . VAL A 1 93 ? 6.831 5.210 -7.364 1.00 82.62 93 VAL A C 1
ATOM 746 O O . VAL A 1 93 ? 5.953 6.009 -7.689 1.00 82.62 93 VAL A O 1
ATOM 749 N N . GLU A 1 94 ? 8.008 5.602 -6.864 1.00 83.06 94 GLU A N 1
ATOM 750 C CA . GLU A 1 94 ? 8.438 7.010 -6.784 1.00 83.06 94 GLU A CA 1
ATOM 751 C C . GLU A 1 94 ? 8.397 7.676 -8.164 1.00 83.06 94 GLU A C 1
ATOM 753 O O . GLU A 1 94 ? 7.782 8.731 -8.315 1.00 83.06 94 GLU A O 1
ATOM 758 N N . GLU A 1 95 ? 8.952 7.019 -9.185 1.00 80.50 95 GLU A N 1
ATOM 759 C CA . GLU A 1 95 ? 8.960 7.548 -10.553 1.00 80.50 95 GLU A CA 1
ATOM 760 C C . GLU A 1 95 ? 7.541 7.595 -11.172 1.00 80.50 95 GLU A C 1
ATOM 762 O O . GLU A 1 95 ? 7.182 8.588 -11.804 1.00 80.50 95 GLU A O 1
ATOM 767 N N . ASP A 1 96 ? 6.677 6.581 -10.955 1.00 78.69 96 ASP A N 1
ATOM 768 C CA . ASP A 1 96 ? 5.259 6.630 -11.401 1.00 78.69 96 ASP A CA 1
ATOM 769 C C . ASP A 1 96 ? 4.547 7.838 -10.769 1.00 78.69 96 ASP A C 1
ATOM 771 O O . ASP A 1 96 ? 3.824 8.569 -11.451 1.00 78.69 96 ASP A O 1
ATOM 775 N N . LEU A 1 97 ? 4.787 8.099 -9.478 1.00 85.06 97 LEU A N 1
ATOM 776 C CA . LEU A 1 97 ? 4.214 9.251 -8.787 1.00 85.06 97 LEU A CA 1
ATOM 777 C C . LEU A 1 97 ? 4.702 10.578 -9.388 1.00 85.06 97 LEU A C 1
ATOM 779 O O . LEU A 1 97 ? 3.868 11.436 -9.684 1.00 85.06 97 LEU A O 1
ATOM 783 N N . GLU A 1 98 ? 6.007 10.736 -9.612 1.00 85.44 98 GLU A N 1
ATOM 784 C CA . GLU A 1 98 ? 6.582 11.958 -10.188 1.00 85.44 98 GLU A CA 1
ATOM 785 C C . GLU A 1 98 ? 6.029 12.238 -11.595 1.00 85.44 98 GLU A C 1
ATOM 787 O O . GLU A 1 98 ? 5.533 13.337 -11.868 1.00 85.44 98 GLU A O 1
ATOM 792 N N . VAL A 1 99 ? 5.992 11.228 -12.470 1.00 82.50 99 VAL A N 1
ATOM 793 C CA . VAL A 1 99 ? 5.433 11.358 -13.827 1.00 82.50 99 VAL A CA 1
ATOM 794 C C . VAL A 1 99 ? 3.943 11.721 -13.783 1.00 82.50 99 VAL A C 1
ATOM 796 O O . VAL A 1 99 ? 3.466 12.559 -14.560 1.00 82.50 99 VAL A O 1
ATOM 799 N N . LEU A 1 100 ? 3.172 11.122 -12.868 1.00 84.56 100 LEU A N 1
ATOM 800 C CA . LEU A 1 100 ? 1.754 11.448 -12.695 1.00 84.56 100 LEU A CA 1
ATOM 801 C C . LEU A 1 100 ? 1.535 12.891 -12.212 1.00 84.56 100 LEU A C 1
ATOM 803 O O . LEU A 1 100 ? 0.565 13.526 -12.648 1.00 84.56 100 LEU A O 1
ATOM 807 N N . GLU A 1 101 ? 2.409 13.395 -11.340 1.00 86.06 101 GLU A N 1
ATOM 808 C CA . GLU A 1 101 ? 2.370 14.755 -10.797 1.00 86.06 101 GLU A CA 1
ATOM 809 C C . GLU A 1 101 ? 2.768 15.814 -11.822 1.00 86.06 101 GLU A C 1
ATOM 811 O O . GLU A 1 101 ? 2.016 16.771 -12.018 1.00 86.06 101 GLU A O 1
ATOM 816 N N . LEU A 1 102 ? 3.889 15.626 -12.525 1.00 83.38 102 LEU A N 1
ATOM 817 C CA . LEU A 1 102 ? 4.370 16.548 -13.563 1.00 83.38 102 LEU A CA 1
ATOM 818 C C . LEU A 1 102 ? 3.354 16.732 -14.684 1.00 83.38 102 LEU A C 1
ATOM 820 O O . LEU A 1 102 ? 3.212 17.807 -15.268 1.00 83.38 102 LEU A O 1
ATOM 824 N N . ALA A 1 103 ? 2.608 15.677 -14.977 1.00 77.19 103 ALA A N 1
ATOM 825 C CA . ALA A 1 103 ? 1.625 15.716 -16.029 1.00 77.19 103 ALA A CA 1
ATOM 826 C C . ALA A 1 103 ? 0.325 16.447 -15.596 1.00 77.19 103 ALA A C 1
ATOM 828 O O . ALA A 1 103 ? -0.574 16.620 -16.432 1.00 77.19 103 ALA A O 1
ATOM 829 N N . MET A 1 104 ? 0.193 16.898 -14.335 1.00 71.31 104 MET A N 1
ATOM 830 C CA . MET A 1 104 ? -0.899 17.776 -13.898 1.00 71.31 104 MET A CA 1
ATOM 831 C C . MET A 1 104 ? -0.729 19.198 -14.462 1.00 71.31 104 MET A C 1
ATOM 833 O O . MET A 1 104 ? 0.303 19.827 -14.247 1.00 71.31 104 MET A O 1
ATOM 837 N N . PRO A 1 105 ? -1.745 19.766 -15.140 1.00 58.41 105 PRO A N 1
ATOM 838 C CA . PRO A 1 105 ? -1.715 21.189 -15.452 1.00 58.41 105 PRO A CA 1
ATOM 839 C C . PRO A 1 105 ? -1.747 21.983 -14.142 1.00 58.41 105 PRO A C 1
ATOM 841 O O . PRO A 1 105 ? -2.566 21.677 -13.273 1.00 58.41 105 PRO A O 1
ATOM 844 N N . GLU A 1 106 ? -0.897 23.011 -14.013 1.00 50.81 106 GLU A N 1
ATOM 845 C CA . GLU A 1 106 ? -0.981 23.951 -12.891 1.00 50.81 106 GLU A CA 1
ATOM 846 C C . GLU A 1 106 ? -2.438 24.388 -12.718 1.00 50.81 106 GLU A C 1
ATOM 848 O O . GLU A 1 106 ? -3.074 24.868 -13.666 1.00 50.81 106 GLU A O 1
ATOM 853 N N . GLU A 1 107 ? -2.983 24.205 -11.514 1.00 51.12 107 GLU A N 1
ATOM 854 C CA . GLU A 1 107 ? -4.332 24.642 -11.183 1.00 51.12 107 GLU A CA 1
ATOM 855 C C . GLU A 1 107 ? -4.399 26.173 -11.284 1.00 51.12 107 GLU A C 1
ATOM 857 O O . GLU A 1 107 ? -4.246 26.910 -10.306 1.00 51.12 107 GLU A O 1
ATOM 862 N N . LYS A 1 108 ? -4.664 26.693 -12.487 1.00 44.69 108 LYS A N 1
ATOM 863 C CA . LYS A 1 108 ? -5.079 28.081 -12.659 1.00 44.69 108 LYS A CA 1
ATOM 864 C C . LYS A 1 108 ? -6.355 28.241 -11.845 1.00 44.69 108 LYS A C 1
ATOM 866 O O . LYS A 1 108 ? -7.396 27.685 -12.193 1.00 44.69 108 LYS A O 1
ATOM 871 N N . LYS A 1 109 ? -6.265 28.998 -10.746 1.00 44.53 109 LYS A N 1
ATOM 872 C CA . LYS A 1 109 ? -7.382 29.385 -9.873 1.00 44.53 109 LYS A CA 1
ATOM 873 C C . LYS A 1 109 ? -8.460 30.115 -10.680 1.00 44.53 109 LYS A C 1
ATOM 875 O O . LYS A 1 109 ? -8.542 31.342 -10.663 1.00 44.53 109 LYS A O 1
ATOM 880 N N . ILE A 1 110 ? -9.333 29.379 -11.362 1.00 40.97 110 ILE A N 1
ATOM 881 C CA . ILE A 1 110 ? -10.545 29.941 -11.954 1.00 40.97 110 ILE A CA 1
ATOM 882 C C . ILE A 1 110 ? -11.567 30.054 -10.826 1.00 40.97 110 ILE A C 1
ATOM 884 O O . ILE A 1 110 ? -12.325 29.141 -10.501 1.00 40.97 110 ILE A O 1
ATOM 888 N N . ARG A 1 111 ? -11.545 31.220 -10.183 1.00 47.50 111 ARG A N 1
ATOM 889 C CA . ARG A 1 111 ? -12.524 31.657 -9.190 1.00 47.50 111 ARG A CA 1
ATOM 890 C C . ARG A 1 111 ? -13.854 31.895 -9.919 1.00 47.50 111 ARG A C 1
ATOM 892 O O . ARG A 1 111 ? -14.119 32.993 -10.392 1.00 47.50 111 ARG A O 1
ATOM 899 N N . GLY A 1 112 ? -14.681 30.856 -10.053 1.00 43.62 112 GLY A N 1
ATOM 900 C CA . GLY A 1 112 ? -15.919 30.929 -10.834 1.00 43.62 112 GLY A CA 1
ATOM 901 C C . GLY A 1 112 ? -17.023 29.988 -10.355 1.00 43.62 112 GLY A C 1
ATOM 902 O O . GLY A 1 112 ? -17.073 28.837 -10.755 1.00 43.62 112 GLY A O 1
ATOM 903 N N . LYS A 1 113 ? -17.933 30.538 -9.539 1.00 40.47 113 LYS A N 1
ATOM 904 C CA . LYS A 1 113 ? -19.329 30.122 -9.275 1.00 40.47 113 LYS A CA 1
ATOM 905 C C . LYS A 1 113 ? -19.595 28.637 -8.947 1.00 40.47 113 LYS A C 1
ATOM 907 O O . LYS A 1 113 ? -19.695 27.780 -9.818 1.00 40.47 113 LYS A O 1
ATOM 912 N N . LYS A 1 114 ? -19.900 28.394 -7.661 1.00 46.16 114 LYS A N 1
ATOM 913 C CA . LYS A 1 114 ? -20.557 27.184 -7.134 1.00 46.16 114 LYS A CA 1
ATOM 914 C C . LYS A 1 114 ? -21.774 26.806 -7.993 1.00 46.16 114 LYS A C 1
ATOM 916 O O . LYS A 1 114 ? -22.830 27.424 -7.876 1.00 46.16 114 LYS A O 1
ATOM 921 N N . LYS A 1 115 ? -21.653 25.744 -8.789 1.00 38.72 115 LYS A N 1
ATOM 922 C CA . LYS A 1 115 ? -22.795 24.924 -9.203 1.00 38.72 115 LYS A CA 1
ATOM 923 C C . LYS A 1 115 ? -22.717 23.608 -8.438 1.00 38.72 115 LYS A C 1
ATOM 925 O O . LYS A 1 115 ? -21.704 22.921 -8.499 1.00 38.72 115 LYS A O 1
ATOM 930 N N . LYS A 1 116 ? -23.792 23.281 -7.715 1.00 44.88 116 LYS A N 1
ATOM 931 C CA . LYS A 1 116 ? -24.060 21.970 -7.106 1.00 44.88 116 LYS A CA 1
ATOM 932 C C . LYS A 1 116 ? -24.106 20.935 -8.244 1.00 44.88 116 LYS A C 1
ATOM 934 O O . LYS A 1 116 ? -25.147 20.717 -8.842 1.00 44.88 116 LYS A O 1
ATOM 939 N N . HIS A 1 117 ? -22.957 20.392 -8.620 1.00 40.28 117 HIS A N 1
ATOM 940 C CA . HIS A 1 117 ? -22.841 19.193 -9.442 1.00 40.28 117 HIS A CA 1
ATOM 941 C C . HIS A 1 117 ? -22.200 18.142 -8.546 1.00 40.28 117 HIS A C 1
ATOM 943 O O . HIS A 1 117 ? -21.254 18.459 -7.822 1.00 40.28 117 HIS A O 1
ATOM 949 N N . GLN A 1 118 ? -22.748 16.925 -8.545 1.00 43.75 118 GLN A N 1
ATOM 950 C CA . GLN A 1 118 ? -22.115 15.760 -7.928 1.00 43.75 118 GLN A CA 1
ATOM 951 C C . GLN A 1 118 ? -20.617 15.793 -8.227 1.00 43.75 118 GLN A C 1
ATOM 953 O O . GLN A 1 118 ? -20.225 15.923 -9.387 1.00 43.75 118 GLN A O 1
ATOM 958 N N . LYS A 1 119 ? -19.809 15.772 -7.161 1.00 51.56 119 LYS A N 1
ATOM 959 C CA . LYS A 1 119 ? -18.349 15.874 -7.188 1.00 51.56 119 LYS A CA 1
ATOM 960 C C . LYS A 1 119 ? -17.840 14.757 -8.106 1.00 51.56 119 LYS A C 1
ATOM 962 O O . LYS A 1 119 ? -17.812 13.594 -7.717 1.00 51.56 119 LYS A O 1
ATOM 967 N N . LYS A 1 120 ? -17.589 15.083 -9.375 1.00 54.34 120 LYS A N 1
ATOM 968 C CA . LYS A 1 120 ? -17.188 14.103 -10.383 1.00 54.34 120 LYS A CA 1
ATOM 969 C C . LYS A 1 120 ? -15.812 13.604 -9.956 1.00 54.34 120 LYS A C 1
ATOM 971 O O . LYS A 1 120 ? -14.898 14.415 -9.846 1.00 54.34 120 LYS A O 1
ATOM 976 N N . LYS A 1 121 ? -15.715 12.308 -9.646 1.00 70.94 121 LYS A N 1
ATOM 977 C CA . LYS A 1 121 ? -14.473 11.642 -9.239 1.00 70.94 121 LYS A CA 1
ATOM 978 C C . LYS A 1 121 ? -13.382 11.993 -10.248 1.00 70.94 121 LYS A C 1
ATOM 980 O O . LYS A 1 121 ? -13.536 11.698 -11.435 1.00 70.94 121 LYS A O 1
ATOM 985 N N . ASP A 1 122 ? -12.322 12.645 -9.790 1.00 83.81 122 ASP A N 1
ATOM 986 C CA . ASP A 1 122 ? -11.185 12.947 -10.650 1.00 83.81 122 ASP A CA 1
ATOM 987 C C . ASP A 1 122 ? -10.313 11.694 -10.749 1.00 83.81 122 ASP A C 1
ATOM 989 O O . ASP A 1 122 ? -9.537 11.376 -9.848 1.00 83.81 122 ASP A O 1
ATOM 993 N N . LEU A 1 123 ? -10.479 10.957 -11.850 1.00 85.12 123 LEU A N 1
ATOM 994 C CA . LEU A 1 123 ? -9.776 9.700 -12.092 1.00 85.12 123 LEU A CA 1
ATOM 995 C C . LEU A 1 123 ? -8.251 9.873 -12.074 1.00 85.12 123 LEU A C 1
ATOM 997 O O . LEU A 1 123 ? -7.537 8.931 -11.742 1.00 85.12 123 LEU A O 1
ATOM 1001 N N . ARG A 1 124 ? -7.738 11.060 -12.413 1.00 84.19 124 ARG A N 1
ATOM 1002 C CA . ARG A 1 124 ? -6.301 11.322 -12.390 1.00 84.19 124 ARG A CA 1
ATOM 1003 C C . ARG A 1 124 ? -5.806 11.569 -10.975 1.00 84.19 124 ARG A C 1
ATOM 1005 O O . ARG A 1 124 ? -4.815 10.963 -10.582 1.00 84.19 124 ARG A O 1
ATOM 1012 N N . LYS A 1 125 ? -6.528 12.381 -10.196 1.00 89.00 125 LYS A N 1
ATOM 1013 C CA . LYS A 1 125 ? -6.225 12.552 -8.768 1.00 89.00 125 LYS A CA 1
ATOM 1014 C C . LYS A 1 125 ? -6.283 11.206 -8.041 1.00 89.00 125 LYS A C 1
ATOM 1016 O O . LYS A 1 125 ? -5.423 10.945 -7.216 1.00 89.00 125 LYS A O 1
ATOM 1021 N N . LEU A 1 126 ? -7.215 10.318 -8.397 1.00 91.50 126 LEU A N 1
ATOM 1022 C CA . LEU A 1 126 ? -7.251 8.955 -7.851 1.00 91.50 126 LEU A CA 1
ATOM 1023 C C . LEU A 1 126 ? -6.001 8.133 -8.187 1.00 91.50 126 LEU A C 1
ATOM 1025 O O . LEU A 1 126 ? -5.486 7.483 -7.291 1.00 91.50 126 LEU A O 1
ATOM 1029 N N . LYS A 1 127 ? -5.471 8.209 -9.415 1.00 90.31 127 LYS A N 1
ATOM 1030 C CA . LYS A 1 127 ? -4.220 7.514 -9.781 1.00 90.31 127 LYS A CA 1
ATOM 1031 C C . LYS A 1 127 ? -3.011 8.003 -8.980 1.00 90.31 127 LYS A C 1
ATOM 1033 O O . LYS A 1 127 ? -2.181 7.194 -8.595 1.00 90.31 127 LYS A O 1
ATOM 1038 N N . ILE A 1 128 ? -2.926 9.306 -8.709 1.00 91.62 128 ILE A N 1
ATOM 1039 C CA . ILE A 1 128 ? -1.873 9.869 -7.846 1.00 91.62 128 ILE A CA 1
ATOM 1040 C C . ILE A 1 128 ? -2.002 9.315 -6.425 1.00 91.62 128 ILE A C 1
ATOM 1042 O O . ILE A 1 128 ? -1.010 8.938 -5.816 1.00 91.62 128 ILE A O 1
ATOM 1046 N N . LEU A 1 129 ? -3.226 9.228 -5.897 1.00 95.06 129 LEU A N 1
ATOM 1047 C CA . LEU A 1 129 ? -3.464 8.668 -4.565 1.00 95.06 129 LEU A CA 1
ATOM 1048 C C . LEU A 1 129 ? -3.175 7.162 -4.510 1.00 95.06 129 LEU A C 1
ATOM 1050 O O . LEU A 1 129 ? -2.656 6.697 -3.498 1.00 95.06 129 LEU A O 1
ATOM 1054 N N . ASP A 1 130 ? -3.450 6.429 -5.595 1.00 92.38 130 ASP A N 1
ATOM 1055 C CA . ASP A 1 130 ? -3.077 5.017 -5.748 1.00 92.38 130 ASP A CA 1
ATOM 1056 C C . ASP A 1 130 ? -1.552 4.857 -5.679 1.00 92.38 130 ASP A C 1
ATOM 1058 O O . ASP A 1 130 ? -1.057 4.025 -4.920 1.00 92.38 130 ASP A O 1
ATOM 1062 N N . ALA A 1 131 ? -0.807 5.706 -6.396 1.00 89.75 131 ALA A N 1
ATOM 1063 C CA . ALA A 1 131 ? 0.653 5.729 -6.347 1.00 89.75 131 ALA A CA 1
ATOM 1064 C C . ALA A 1 131 ? 1.183 6.113 -4.954 1.00 89.75 131 ALA A C 1
ATOM 1066 O O . ALA A 1 131 ? 2.072 5.443 -4.441 1.00 89.75 131 ALA A O 1
ATOM 1067 N N . CYS A 1 132 ? 0.596 7.115 -4.283 1.00 94.62 132 CYS A N 1
ATOM 1068 C CA . CYS A 1 132 ? 0.962 7.457 -2.902 1.00 94.62 132 CYS A CA 1
ATOM 1069 C C . CYS A 1 132 ? 0.731 6.285 -1.937 1.00 94.62 132 CYS A C 1
ATOM 1071 O O . CYS A 1 132 ? 1.588 5.992 -1.112 1.00 94.62 132 CYS A O 1
ATOM 1073 N N . MET A 1 133 ? -0.409 5.597 -2.026 1.00 93.88 133 MET A N 1
ATOM 1074 C CA . MET A 1 133 ? -0.691 4.443 -1.169 1.00 93.88 133 MET A CA 1
ATOM 1075 C C . MET A 1 133 ? 0.303 3.301 -1.424 1.00 93.88 133 MET A C 1
ATOM 1077 O O . MET A 1 133 ? 0.846 2.734 -0.477 1.00 93.88 133 MET A O 1
ATOM 1081 N N . ALA A 1 134 ? 0.580 2.995 -2.695 1.00 89.75 134 ALA A N 1
ATOM 1082 C CA . ALA A 1 134 ? 1.568 1.990 -3.071 1.00 89.75 134 ALA A CA 1
ATOM 1083 C C . ALA A 1 134 ? 2.973 2.350 -2.562 1.00 89.75 134 ALA A C 1
ATOM 1085 O O . ALA A 1 134 ? 3.669 1.481 -2.035 1.00 89.75 134 ALA A O 1
ATOM 1086 N N . LEU A 1 135 ? 3.358 3.626 -2.656 1.00 90.00 135 LEU A N 1
ATOM 1087 C CA . LEU A 1 135 ? 4.650 4.110 -2.187 1.00 90.00 135 LEU A CA 1
ATOM 1088 C C . LEU A 1 135 ? 4.752 4.040 -0.667 1.00 90.00 135 LEU A C 1
ATOM 1090 O O . LEU A 1 135 ? 5.729 3.517 -0.147 1.00 90.00 135 LEU A O 1
ATOM 1094 N N . GLY A 1 136 ? 3.709 4.465 0.047 1.00 90.88 136 GLY A N 1
ATOM 1095 C CA . GLY A 1 136 ? 3.658 4.365 1.501 1.00 90.88 136 GLY A CA 1
ATOM 1096 C C . GLY A 1 136 ? 3.824 2.923 1.994 1.00 90.88 136 GLY A C 1
ATOM 1097 O O . GLY A 1 136 ? 4.613 2.652 2.899 1.00 90.88 136 GLY A O 1
ATOM 1098 N N . ASN A 1 137 ? 3.158 1.975 1.330 1.00 88.88 137 ASN A N 1
ATOM 1099 C CA . ASN A 1 137 ? 3.316 0.549 1.608 1.00 88.88 137 ASN A CA 1
ATOM 1100 C C . ASN A 1 137 ? 4.727 0.034 1.278 1.00 88.88 137 ASN A C 1
ATOM 1102 O O . ASN A 1 137 ? 5.249 -0.806 2.009 1.00 88.88 137 ASN A O 1
ATOM 1106 N N . ALA A 1 138 ? 5.351 0.516 0.202 1.00 86.38 138 ALA A N 1
ATOM 1107 C CA . ALA A 1 138 ? 6.711 0.136 -0.175 1.00 86.38 138 ALA A CA 1
ATOM 1108 C C . ALA A 1 138 ? 7.762 0.692 0.807 1.00 86.38 138 ALA A C 1
ATOM 1110 O O . ALA A 1 138 ? 8.623 -0.060 1.260 1.00 86.38 138 ALA A O 1
ATOM 1111 N N . CYS A 1 139 ? 7.644 1.962 1.210 1.00 85.06 139 CYS A N 1
ATOM 1112 C CA . CYS A 1 139 ? 8.491 2.599 2.223 1.00 85.06 139 CYS A CA 1
ATOM 1113 C C . CYS A 1 139 ? 8.431 1.851 3.561 1.00 85.06 139 CYS A C 1
ATOM 1115 O O . CYS A 1 139 ? 9.466 1.565 4.159 1.00 85.06 139 CYS A O 1
ATOM 1117 N N . ASN A 1 140 ? 7.230 1.454 3.996 1.00 84.81 140 ASN A N 1
ATOM 1118 C CA . ASN A 1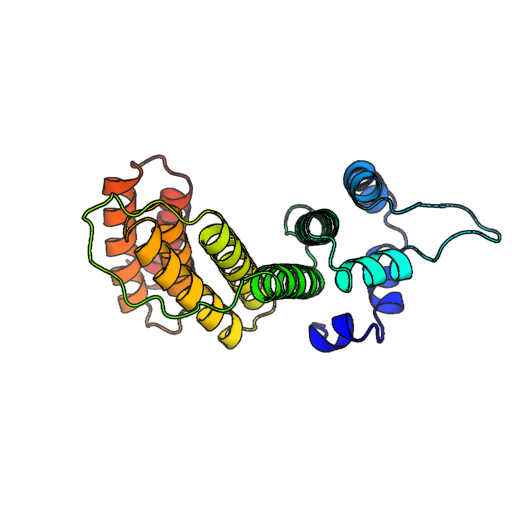 140 ? 7.055 0.698 5.236 1.00 84.81 140 ASN A CA 1
ATOM 1119 C C . ASN A 1 140 ? 7.851 -0.615 5.237 1.00 84.81 140 ASN A C 1
ATOM 1121 O O . ASN A 1 140 ? 8.455 -0.996 6.237 1.00 84.81 140 ASN A O 1
ATOM 1125 N N . ARG A 1 141 ? 7.878 -1.297 4.091 1.00 83.38 141 ARG A N 1
ATOM 1126 C CA . ARG A 1 141 ? 8.575 -2.575 3.936 1.00 83.38 141 ARG A CA 1
ATOM 1127 C C . ARG A 1 141 ? 10.092 -2.432 4.047 1.00 83.38 141 ARG A C 1
ATOM 1129 O O . ARG A 1 141 ? 10.732 -3.229 4.722 1.00 83.38 141 ARG A O 1
ATOM 1136 N N . VAL A 1 142 ? 10.648 -1.342 3.515 1.00 81.38 142 VAL A N 1
ATOM 1137 C CA . VAL A 1 142 ? 12.068 -0.996 3.702 1.00 81.38 142 VAL A CA 1
ATOM 1138 C C . VAL A 1 142 ? 12.361 -0.298 5.040 1.00 81.38 142 VAL A C 1
ATOM 1140 O O . VAL A 1 142 ? 13.461 0.220 5.227 1.00 81.38 142 VAL A O 1
ATOM 1143 N N . LEU A 1 143 ? 11.408 -0.312 5.983 1.00 85.31 143 LEU A N 1
ATOM 1144 C CA . LEU A 1 143 ? 11.492 0.302 7.315 1.00 85.31 143 LEU A CA 1
ATOM 1145 C C . LEU A 1 143 ? 11.675 1.830 7.293 1.00 85.31 143 LEU A C 1
ATOM 1147 O O . LEU A 1 143 ? 12.100 2.424 8.287 1.00 85.31 143 LEU A O 1
ATOM 1151 N N . ASP A 1 144 ? 11.320 2.479 6.183 1.00 85.44 144 ASP A N 1
ATOM 1152 C CA . ASP A 1 144 ? 11.245 3.935 6.091 1.00 85.44 144 ASP A CA 1
ATOM 1153 C C . ASP A 1 144 ? 9.865 4.417 6.552 1.00 85.44 144 ASP A C 1
ATOM 1155 O O . ASP A 1 144 ? 8.988 4.797 5.772 1.00 85.44 144 ASP A O 1
ATOM 1159 N N . PHE A 1 145 ? 9.646 4.332 7.865 1.00 85.12 145 PHE A N 1
ATOM 1160 C CA . PHE A 1 145 ? 8.354 4.642 8.477 1.00 85.12 145 PHE A CA 1
ATOM 1161 C C . PHE A 1 145 ? 7.957 6.117 8.334 1.00 85.12 145 PHE A C 1
ATOM 1163 O O . PHE A 1 145 ? 6.767 6.432 8.325 1.00 85.12 145 PHE A O 1
ATOM 1170 N N . TYR A 1 146 ? 8.932 7.023 8.222 1.00 88.31 146 TYR A N 1
ATOM 1171 C CA . TYR A 1 146 ? 8.661 8.452 8.082 1.00 88.31 146 TYR A CA 1
ATOM 1172 C C . TYR A 1 146 ? 8.022 8.756 6.724 1.00 88.31 146 TYR A C 1
ATOM 1174 O O . TYR A 1 146 ? 6.949 9.363 6.672 1.00 88.31 146 TYR A O 1
ATOM 1182 N N . ASP A 1 147 ? 8.631 8.276 5.639 1.00 86.75 147 ASP A N 1
ATOM 1183 C CA . ASP A 1 147 ? 8.077 8.452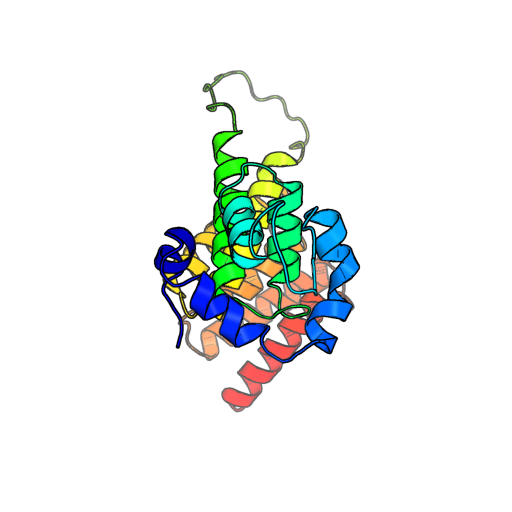 4.297 1.00 86.75 147 ASP A CA 1
ATOM 1184 C C . ASP A 1 147 ? 6.800 7.623 4.113 1.00 86.75 147 ASP A C 1
ATOM 1186 O O . ASP A 1 147 ? 5.820 8.115 3.544 1.00 86.75 147 ASP A O 1
ATOM 1190 N N . ALA A 1 148 ? 6.739 6.420 4.699 1.00 89.75 148 ALA A N 1
ATOM 1191 C CA . ALA A 1 148 ? 5.532 5.598 4.692 1.00 89.75 148 ALA A CA 1
ATOM 1192 C C . ALA A 1 148 ? 4.306 6.356 5.220 1.00 89.75 148 ALA A C 1
ATOM 1194 O O . ALA A 1 148 ? 3.282 6.445 4.538 1.00 89.75 148 ALA A O 1
ATOM 1195 N N . LEU A 1 149 ? 4.415 6.939 6.418 1.00 93.38 149 LEU A N 1
ATOM 1196 C CA . LEU A 1 149 ? 3.317 7.676 7.038 1.00 93.38 149 LEU A CA 1
ATOM 1197 C C . LEU A 1 149 ? 2.939 8.918 6.226 1.00 93.38 149 LEU A C 1
ATOM 1199 O O . LEU A 1 149 ? 1.751 9.144 6.001 1.00 93.38 149 LEU A O 1
ATOM 1203 N N . GLN A 1 150 ? 3.911 9.679 5.714 1.00 94.75 150 GLN A N 1
ATOM 1204 C CA . GLN A 1 150 ? 3.627 10.862 4.894 1.00 94.75 150 GLN A CA 1
ATOM 1205 C C . GLN A 1 150 ? 2.809 10.533 3.638 1.00 94.75 150 GLN A C 1
ATOM 1207 O O . GLN A 1 150 ? 1.809 11.201 3.344 1.00 94.75 150 GLN A O 1
ATOM 1212 N N . TYR A 1 151 ? 3.198 9.494 2.894 1.00 95.44 151 TYR A N 1
ATOM 1213 C CA . TYR A 1 151 ? 2.481 9.109 1.679 1.00 95.44 151 TYR A CA 1
ATOM 1214 C C . TYR A 1 151 ? 1.097 8.522 1.979 1.00 95.44 151 TYR A C 1
ATOM 1216 O O . TYR A 1 151 ? 0.130 8.849 1.280 1.00 95.44 151 TYR A O 1
ATOM 1224 N N . LEU A 1 152 ? 0.964 7.724 3.043 1.00 96.19 152 LEU A N 1
ATOM 1225 C CA . LEU A 1 152 ? -0.326 7.181 3.477 1.00 96.19 152 LEU A CA 1
ATOM 1226 C C . LEU A 1 152 ? -1.277 8.284 3.977 1.00 96.19 152 LEU A C 1
ATOM 1228 O O . LEU A 1 152 ? -2.461 8.274 3.639 1.00 96.19 152 LEU A O 1
ATOM 1232 N N . GLU A 1 153 ? -0.788 9.289 4.709 1.00 96.50 153 GLU A N 1
ATOM 1233 C CA . GLU A 1 153 ? -1.594 10.443 5.135 1.00 96.50 153 GLU A CA 1
ATOM 1234 C C . GLU A 1 153 ? -2.115 11.244 3.939 1.00 96.50 153 GLU A C 1
ATOM 1236 O O . GLU A 1 153 ? -3.298 11.615 3.884 1.00 96.50 153 GLU A O 1
ATOM 1241 N N . ARG A 1 154 ? -1.250 11.470 2.944 1.00 96.12 154 ARG A N 1
ATOM 1242 C CA . ARG A 1 154 ? -1.626 12.129 1.691 1.00 96.12 154 ARG A CA 1
ATOM 1243 C C . ARG A 1 154 ? -2.700 11.338 0.944 1.00 96.12 154 ARG A C 1
ATOM 1245 O O . ARG A 1 154 ? -3.703 11.927 0.524 1.00 96.12 154 ARG A O 1
ATOM 1252 N N . ALA A 1 155 ? -2.515 10.024 0.808 1.00 96.81 155 ALA A N 1
ATOM 1253 C CA . ALA A 1 155 ? -3.483 9.130 0.181 1.00 96.81 155 ALA A CA 1
ATOM 1254 C C . ALA A 1 155 ? -4.834 9.161 0.919 1.00 96.81 155 ALA A C 1
ATOM 1256 O O . ALA A 1 155 ? -5.869 9.407 0.294 1.00 96.81 155 ALA A O 1
ATOM 1257 N N . LYS A 1 156 ? -4.829 9.041 2.255 1.00 97.00 156 LYS A N 1
ATOM 1258 C CA . LYS A 1 156 ? -6.032 9.100 3.102 1.00 97.00 156 LYS A CA 1
ATOM 1259 C C . LYS A 1 156 ? -6.831 10.369 2.886 1.00 97.00 156 LYS A C 1
ATOM 1261 O O . LYS A 1 156 ? -8.012 10.298 2.544 1.00 97.00 156 LYS A O 1
ATOM 1266 N N . LYS A 1 157 ? -6.193 11.530 3.038 1.00 96.00 157 LYS A N 1
ATOM 1267 C CA . LYS A 1 157 ? -6.874 12.817 2.870 1.00 96.00 157 LYS A CA 1
ATOM 1268 C C . LYS A 1 157 ? -7.486 12.939 1.473 1.00 96.00 157 LYS A C 1
ATOM 1270 O O . LYS A 1 157 ? -8.629 13.370 1.327 1.00 96.00 157 LYS A O 1
ATOM 1275 N N . GLY A 1 158 ? -6.752 12.529 0.440 1.00 94.31 158 GLY A N 1
ATOM 1276 C CA . GLY A 1 158 ? -7.248 12.583 -0.929 1.00 94.31 158 GLY A CA 1
ATOM 1277 C C . GLY A 1 158 ? -8.410 11.624 -1.204 1.00 94.31 158 GLY A C 1
ATOM 1278 O O . GLY A 1 158 ? -9.364 12.026 -1.873 1.00 94.31 158 GLY A O 1
ATOM 1279 N N . TYR A 1 159 ? -8.384 10.394 -0.682 1.00 95.81 159 TYR A N 1
ATOM 1280 C CA . TYR A 1 159 ? -9.499 9.455 -0.839 1.00 95.81 159 TYR A CA 1
ATOM 1281 C C . TYR A 1 159 ? -10.738 9.912 -0.077 1.00 95.81 159 TYR A C 1
ATOM 1283 O O . TYR A 1 159 ? -11.833 9.884 -0.638 1.00 95.81 159 TYR A O 1
ATOM 1291 N N . GLU A 1 160 ? -10.584 10.423 1.145 1.00 95.19 160 GLU A N 1
ATOM 1292 C CA . GLU A 1 160 ? -11.688 11.022 1.901 1.00 95.19 160 GLU A CA 1
ATOM 1293 C C . GLU A 1 160 ? -12.327 12.184 1.122 1.00 95.19 160 GLU A C 1
ATOM 1295 O O . GLU A 1 160 ? -13.553 12.286 1.038 1.00 95.19 160 GLU A O 1
ATOM 1300 N N . GLU A 1 161 ? -11.509 13.027 0.482 1.00 93.00 161 GLU A N 1
ATOM 1301 C CA . GLU A 1 161 ? -11.982 14.129 -0.356 1.00 93.00 161 GLU A CA 1
ATOM 1302 C C . G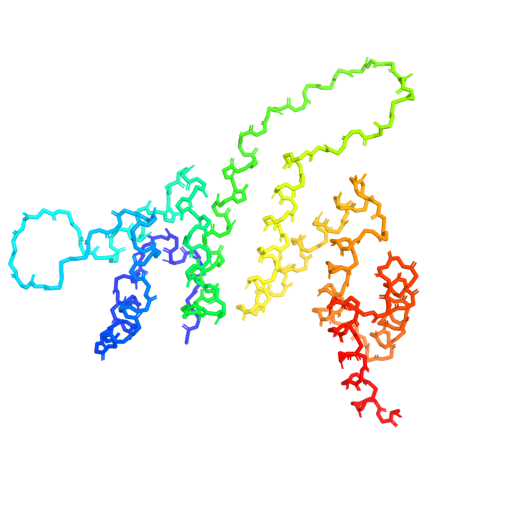LU A 1 161 ? -12.686 13.666 -1.644 1.00 93.00 161 GLU A C 1
ATOM 1304 O O . GLU A 1 161 ? -13.653 14.312 -2.065 1.00 93.00 161 GLU A O 1
ATOM 1309 N N . GLN A 1 162 ? -12.180 12.624 -2.312 1.00 91.69 162 GLN A N 1
ATOM 1310 C CA . GLN A 1 162 ? -12.615 12.207 -3.656 1.00 91.69 162 GLN A CA 1
ATOM 1311 C C . GLN A 1 162 ? -13.721 11.149 -3.647 1.00 91.69 162 GLN A C 1
ATOM 1313 O O . GLN A 1 162 ? -14.614 11.176 -4.495 1.00 91.69 162 GLN A O 1
ATOM 1318 N N . LEU A 1 163 ? -13.644 10.206 -2.713 1.00 92.81 163 LEU A N 1
ATOM 1319 C CA . LEU A 1 163 ? -14.483 9.010 -2.644 1.00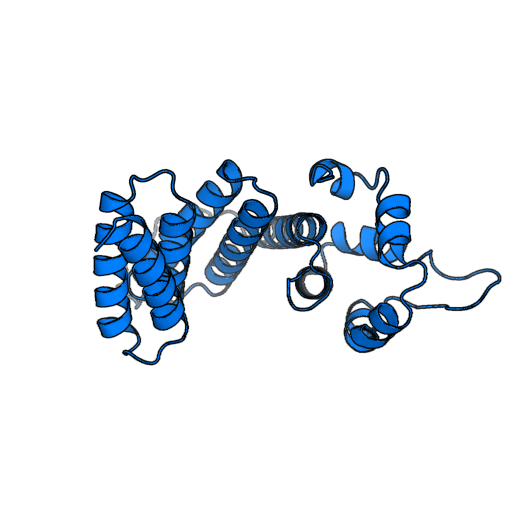 92.81 163 LEU A CA 1
ATOM 1320 C C . LEU A 1 163 ? -15.353 8.973 -1.385 1.00 92.81 163 LEU A C 1
ATOM 1322 O O . LEU A 1 163 ? -16.363 8.275 -1.375 1.00 92.81 163 LEU A O 1
ATOM 1326 N N . GLY A 1 164 ? -14.994 9.751 -0.363 1.00 93.00 164 GLY A N 1
ATOM 1327 C CA . GLY A 1 164 ? -15.638 9.734 0.944 1.00 93.00 164 GLY A CA 1
ATOM 1328 C C . GLY A 1 164 ? -14.908 8.831 1.938 1.00 93.00 164 GLY A C 1
ATOM 1329 O O . GLY A 1 164 ? -14.208 7.887 1.565 1.00 93.00 164 GLY A O 1
ATOM 1330 N N . ARG A 1 165 ? -15.089 9.141 3.226 1.00 93.88 165 ARG A N 1
ATOM 1331 C CA . ARG A 1 165 ? -14.383 8.505 4.353 1.00 93.88 165 ARG A CA 1
ATOM 1332 C C . ARG A 1 165 ? -14.591 7.005 4.503 1.00 93.88 165 ARG A C 1
ATOM 1334 O O . ARG A 1 165 ? -13.735 6.349 5.076 1.00 93.88 165 ARG A O 1
ATOM 1341 N N . ASP A 1 166 ? -15.707 6.488 4.010 1.00 93.81 166 ASP A N 1
ATOM 1342 C CA . ASP A 1 166 ? -16.069 5.076 4.139 1.00 93.81 166 ASP A CA 1
ATOM 1343 C C . ASP A 1 166 ? -15.969 4.348 2.787 1.00 93.81 166 ASP A C 1
ATOM 1345 O O . ASP A 1 166 ? -16.559 3.295 2.586 1.00 93.81 166 ASP A O 1
ATOM 1349 N N . SER A 1 167 ? -15.233 4.918 1.827 1.00 92.19 167 SER A N 1
ATOM 1350 C CA . SER A 1 167 ? -14.836 4.175 0.631 1.00 92.19 167 SER A CA 1
ATOM 1351 C C . SER A 1 167 ? -13.772 3.137 0.976 1.00 92.19 167 SER A C 1
ATOM 1353 O O . SER A 1 167 ? -12.929 3.389 1.833 1.00 92.19 167 SER A O 1
ATOM 1355 N N . GLU A 1 168 ? -13.769 2.010 0.265 1.00 92.50 168 GLU A N 1
ATOM 1356 C CA . GLU A 1 168 ? -12.803 0.917 0.451 1.00 92.50 168 GLU A CA 1
ATOM 1357 C C . GLU A 1 168 ? -11.355 1.423 0.512 1.00 92.50 168 GLU A C 1
ATOM 1359 O O . GLU A 1 168 ? -10.670 1.198 1.501 1.00 92.50 168 GLU A O 1
ATOM 1364 N N . LYS A 1 169 ? -10.934 2.249 -0.456 1.00 93.00 169 LYS A N 1
ATOM 1365 C CA . LYS A 1 169 ? -9.581 2.834 -0.481 1.00 93.00 169 LYS A CA 1
ATOM 1366 C C . LYS A 1 169 ? -9.273 3.751 0.709 1.00 93.00 169 LYS A C 1
ATOM 1368 O O . LYS A 1 169 ? -8.135 3.805 1.159 1.00 93.00 169 LYS A O 1
ATOM 1373 N N . ALA A 1 170 ? -10.260 4.501 1.212 1.00 95.19 170 ALA A N 1
ATOM 1374 C CA . ALA A 1 170 ? -10.074 5.362 2.384 1.00 95.19 170 ALA A CA 1
ATOM 1375 C C . ALA A 1 170 ? -9.987 4.554 3.690 1.00 95.19 170 ALA A C 1
ATOM 1377 O O . ALA A 1 170 ? -9.325 4.985 4.633 1.00 95.19 170 ALA A O 1
ATOM 1378 N N . LEU A 1 171 ? -10.662 3.406 3.747 1.00 94.94 171 LEU A N 1
ATOM 1379 C CA . LEU A 1 171 ? -10.624 2.490 4.883 1.00 94.94 171 LEU A CA 1
ATOM 1380 C C . LEU A 1 171 ? -9.320 1.680 4.894 1.00 94.94 171 LEU A C 1
ATOM 1382 O O . LEU A 1 171 ? -8.682 1.598 5.938 1.00 94.94 171 LEU A O 1
ATOM 1386 N N . ASP A 1 172 ? -8.885 1.186 3.737 1.00 93.56 172 ASP A N 1
ATOM 1387 C CA . ASP A 1 172 ? -7.625 0.456 3.550 1.00 93.56 172 ASP A CA 1
ATOM 1388 C C . ASP A 1 172 ? -6.406 1.303 3.965 1.00 93.56 172 ASP A C 1
ATOM 1390 O O . ASP A 1 172 ? -5.639 0.951 4.860 1.00 93.56 172 ASP A O 1
ATOM 1394 N N . VAL A 1 173 ? -6.292 2.530 3.450 1.00 95.38 173 VAL A N 1
ATOM 1395 C CA . VAL A 1 173 ? -5.196 3.423 3.861 1.00 95.38 173 VAL A CA 1
ATOM 1396 C C . VAL A 1 173 ? -5.264 3.811 5.347 1.00 95.38 173 VAL A C 1
ATOM 1398 O O . VAL A 1 173 ? -4.233 4.052 5.976 1.00 95.38 173 VAL A O 1
ATOM 1401 N N . ALA A 1 174 ? -6.463 3.874 5.940 1.00 95.44 174 ALA A N 1
ATOM 1402 C CA . ALA A 1 174 ? -6.609 4.124 7.372 1.00 95.44 174 ALA A CA 1
ATOM 1403 C C . ALA A 1 174 ? -6.094 2.941 8.203 1.00 95.44 174 ALA A C 1
ATOM 1405 O O . ALA A 1 174 ? -5.448 3.172 9.225 1.00 95.44 174 ALA A O 1
ATOM 1406 N N . TYR A 1 175 ? -6.325 1.709 7.745 1.00 92.94 175 TYR A N 1
ATOM 1407 C CA . TYR A 1 175 ? -5.722 0.510 8.319 1.00 92.94 175 TYR A CA 1
ATOM 1408 C C . TYR A 1 175 ? -4.192 0.579 8.240 1.00 92.94 175 TYR A C 1
ATOM 1410 O O . TYR A 1 175 ? -3.529 0.480 9.275 1.00 92.94 175 TYR A O 1
ATOM 1418 N N . GLY A 1 176 ? -3.636 0.880 7.060 1.00 91.00 176 GLY A N 1
ATOM 1419 C CA . GLY A 1 176 ? -2.188 1.028 6.874 1.00 91.00 176 GLY A CA 1
ATOM 1420 C C . GLY A 1 176 ? -1.555 2.057 7.821 1.00 91.00 176 GLY A C 1
ATOM 1421 O O . GLY A 1 176 ? -0.490 1.813 8.387 1.00 91.00 176 GLY A O 1
ATOM 1422 N N . LEU A 1 177 ? -2.223 3.188 8.071 1.00 94.31 177 LEU A N 1
ATOM 1423 C CA . LEU A 1 177 ? -1.756 4.180 9.048 1.00 94.31 177 LEU A CA 1
ATOM 1424 C C . LEU A 1 177 ? -1.787 3.663 10.489 1.00 94.31 177 LEU A C 1
ATOM 1426 O O . LEU A 1 177 ? -0.869 3.956 11.249 1.00 94.31 177 LEU A O 1
ATOM 1430 N N . ILE A 1 178 ? -2.821 2.917 10.888 1.00 93.06 178 ILE A N 1
ATOM 1431 C CA . ILE A 1 178 ? -2.905 2.362 12.248 1.00 93.06 178 ILE A CA 1
ATOM 1432 C C . ILE A 1 178 ? -1.807 1.317 12.456 1.00 93.06 178 ILE A C 1
ATOM 1434 O O . ILE A 1 178 ? -1.076 1.402 13.448 1.00 93.06 178 ILE A O 1
ATOM 1438 N N . ALA A 1 179 ? -1.652 0.391 11.506 1.00 87.00 179 ALA A N 1
ATOM 1439 C CA . ALA A 1 179 ? -0.647 -0.667 11.556 1.00 87.00 179 ALA A CA 1
ATOM 1440 C C . ALA A 1 179 ? 0.770 -0.090 11.728 1.00 87.00 179 ALA A C 1
ATOM 1442 O O . ALA A 1 179 ? 1.505 -0.503 12.629 1.00 87.00 179 ALA A O 1
ATOM 1443 N N . ASN A 1 180 ? 1.096 0.953 10.957 1.00 85.00 180 ASN A N 1
ATOM 1444 C CA . ASN A 1 180 ? 2.429 1.567 10.921 1.00 85.00 180 ASN A CA 1
ATOM 1445 C C . ASN A 1 180 ? 2.641 2.687 11.952 1.00 85.00 180 ASN A C 1
ATOM 1447 O O . ASN A 1 180 ? 3.715 3.282 12.018 1.00 85.00 180 ASN A O 1
ATOM 1451 N N . SER A 1 181 ? 1.628 3.009 12.757 1.00 85.94 181 SER A N 1
ATOM 1452 C CA . SER A 1 181 ? 1.741 4.061 13.767 1.00 85.94 181 SER A CA 1
ATOM 1453 C C . SER A 1 181 ? 2.564 3.626 14.984 1.00 85.94 181 SER A C 1
ATOM 1455 O O . SER A 1 181 ? 2.627 2.447 15.344 1.00 85.94 181 SER A O 1
ATOM 1457 N N . THR A 1 182 ? 3.118 4.609 15.694 1.00 86.56 182 THR A N 1
ATOM 1458 C CA . THR A 1 182 ? 3.775 4.432 17.001 1.00 86.56 182 THR A CA 1
ATOM 1459 C C . THR A 1 182 ? 2.794 4.536 18.177 1.00 86.56 182 THR A C 1
ATOM 1461 O O . THR A 1 182 ? 3.200 4.881 19.284 1.00 86.56 182 THR A O 1
ATOM 1464 N N . LEU A 1 183 ? 1.496 4.323 17.933 1.00 87.56 183 LEU A N 1
ATOM 1465 C CA . LEU A 1 183 ? 0.461 4.357 18.968 1.00 87.56 183 LEU A CA 1
ATOM 1466 C C . LEU A 1 183 ? 0.674 3.243 19.996 1.00 87.56 183 LEU A C 1
ATOM 1468 O O . LEU A 1 183 ? 1.224 2.186 19.669 1.00 87.56 183 LEU A O 1
ATOM 1472 N N . SER A 1 184 ? 0.193 3.470 21.218 1.00 89.69 184 SER A N 1
ATOM 1473 C CA . SER A 1 184 ? 0.131 2.416 22.235 1.00 89.69 184 SER A CA 1
ATOM 1474 C C . SER A 1 184 ? -0.788 1.270 21.792 1.00 89.69 184 SER A C 1
ATOM 1476 O O . SER A 1 184 ? -1.669 1.465 20.951 1.00 89.69 184 SER A O 1
ATOM 1478 N N . SER A 1 185 ? -0.594 0.069 22.349 1.00 87.19 185 SER A N 1
ATOM 1479 C CA . SER A 1 185 ? -1.431 -1.097 22.028 1.00 87.19 185 SER A CA 1
ATOM 1480 C C . SER A 1 185 ? -2.918 -0.806 22.243 1.00 87.19 185 SER A C 1
ATOM 1482 O O . SER A 1 185 ? -3.718 -1.072 21.350 1.00 87.19 185 SER A O 1
ATOM 1484 N N . ASP A 1 186 ? -3.268 -0.164 23.359 1.00 89.44 186 ASP A N 1
ATOM 1485 C CA . ASP A 1 186 ? -4.650 0.191 23.694 1.00 89.44 186 ASP A CA 1
ATOM 1486 C C . ASP A 1 186 ? -5.252 1.145 22.651 1.00 89.44 186 ASP A C 1
ATOM 1488 O O . ASP A 1 186 ? -6.334 0.896 22.116 1.00 89.44 186 ASP A O 1
ATOM 1492 N N . GLU A 1 187 ? -4.520 2.197 22.265 1.00 92.50 187 GLU A N 1
ATOM 1493 C CA . GLU A 1 187 ? -4.970 3.127 21.222 1.00 92.50 187 GLU A CA 1
ATOM 1494 C C . GLU A 1 187 ? -5.092 2.451 19.848 1.00 92.50 187 GLU A C 1
ATOM 1496 O O . GLU A 1 187 ? -5.994 2.790 19.072 1.00 92.50 187 GLU A O 1
ATOM 1501 N N . LYS A 1 188 ? -4.199 1.505 19.515 1.00 91.56 188 LYS A N 1
ATOM 1502 C CA . LYS A 1 188 ? -4.304 0.716 18.278 1.00 91.56 188 LYS A CA 1
ATOM 1503 C C . LYS A 1 188 ? -5.558 -0.148 18.295 1.00 91.56 188 LYS A C 1
ATOM 1505 O O . LYS A 1 188 ? -6.308 -0.109 17.323 1.00 91.56 188 LYS A O 1
ATOM 1510 N N . ILE A 1 189 ? -5.820 -0.863 19.387 1.00 92.06 189 ILE A N 1
ATOM 1511 C CA . ILE A 1 189 ? -7.013 -1.704 19.558 1.00 92.06 189 ILE A CA 1
ATOM 1512 C C . ILE A 1 189 ? -8.285 -0.865 19.418 1.00 92.06 189 ILE A C 1
ATOM 1514 O O . ILE A 1 189 ? -9.183 -1.238 18.661 1.00 92.06 189 ILE A O 1
ATOM 1518 N N . GLU A 1 190 ? -8.368 0.291 20.082 1.00 94.94 190 GLU A N 1
ATOM 1519 C CA . GLU A 1 190 ? -9.527 1.183 19.969 1.00 94.94 190 GLU A CA 1
ATOM 1520 C C . GLU A 1 190 ? -9.770 1.635 18.524 1.00 94.94 190 GLU A C 1
ATOM 1522 O O . GLU A 1 190 ? -10.901 1.583 18.027 1.00 94.94 190 GLU A O 1
ATOM 1527 N N . LYS A 1 191 ? -8.708 2.043 17.820 1.00 94.88 191 LYS A N 1
ATOM 1528 C CA . LYS A 1 191 ? -8.811 2.484 16.424 1.00 94.88 191 LYS A CA 1
ATOM 1529 C C . LYS A 1 191 ? -9.144 1.343 15.470 1.00 94.88 191 LYS A C 1
ATOM 1531 O O . LYS A 1 191 ? -9.952 1.554 14.568 1.00 94.88 191 LYS A O 1
ATOM 1536 N N . LEU A 1 192 ? -8.568 0.157 15.664 1.00 93.81 192 LEU A N 1
ATOM 1537 C CA . LEU A 1 192 ? -8.887 -1.033 14.872 1.00 93.81 192 LEU A CA 1
ATOM 1538 C C . LEU A 1 192 ? -10.349 -1.444 15.085 1.00 93.81 192 LEU A C 1
ATOM 1540 O O . LEU A 1 192 ? -11.055 -1.677 14.109 1.00 93.81 192 LEU A O 1
ATOM 1544 N N . ARG A 1 193 ? -10.857 -1.417 16.325 1.00 94.19 193 ARG A N 1
ATOM 1545 C CA . ARG A 1 193 ? -12.280 -1.669 16.627 1.00 94.19 193 ARG A CA 1
ATOM 1546 C C . ARG A 1 193 ? -13.212 -0.674 15.928 1.00 94.19 193 ARG A C 1
ATOM 1548 O O . ARG A 1 193 ? -14.241 -1.085 15.392 1.00 94.19 193 ARG A O 1
ATOM 1555 N N . ASP A 1 194 ? -12.895 0.625 15.931 1.00 94.88 194 ASP A N 1
ATOM 1556 C CA . ASP A 1 194 ? -13.681 1.617 15.175 1.00 94.88 194 ASP A CA 1
ATOM 1557 C C . ASP A 1 194 ? -13.609 1.361 13.663 1.00 94.88 194 ASP A C 1
ATOM 1559 O O . ASP A 1 194 ? -14.632 1.420 12.975 1.00 94.88 194 ASP A O 1
ATOM 1563 N N . LEU A 1 195 ? -12.420 1.040 13.147 1.00 94.50 195 LEU A N 1
ATOM 1564 C CA . LEU A 1 195 ? -12.210 0.813 11.724 1.00 94.50 195 LEU A CA 1
ATOM 1565 C C . LEU A 1 195 ? -12.968 -0.418 11.216 1.00 94.50 195 LEU A C 1
ATOM 1567 O O . LEU A 1 195 ? -13.676 -0.296 10.218 1.00 94.50 195 LEU A O 1
ATOM 1571 N N . VAL A 1 196 ? -12.914 -1.544 11.935 1.00 92.19 196 VAL A N 1
ATOM 1572 C CA . VAL A 1 196 ? -13.693 -2.758 11.633 1.00 92.19 196 VAL A CA 1
ATOM 1573 C C . VAL A 1 196 ? -15.184 -2.427 11.553 1.00 92.19 196 VAL A C 1
ATOM 1575 O O . VAL A 1 196 ? -15.808 -2.653 10.520 1.00 92.19 196 VAL A O 1
ATOM 1578 N N . LYS A 1 197 ? -15.745 -1.744 12.562 1.00 91.56 197 LYS A N 1
ATOM 1579 C CA . LYS A 1 197 ? -17.168 -1.338 12.567 1.00 91.56 197 LYS A CA 1
ATOM 1580 C C . LYS A 1 197 ? -17.554 -0.427 11.403 1.00 91.56 197 LYS A C 1
ATOM 1582 O O . LYS A 1 197 ? -18.735 -0.301 11.053 1.00 91.56 197 LYS A O 1
ATOM 1587 N N . ARG A 1 198 ? -16.602 0.338 10.868 1.00 93.38 198 ARG A N 1
ATOM 1588 C CA . ARG A 1 198 ? -16.819 1.179 9.685 1.00 93.38 198 ARG A CA 1
ATOM 1589 C C . ARG A 1 198 ? -16.737 0.355 8.406 1.00 93.38 198 ARG A C 1
ATOM 1591 O O . ARG A 1 198 ? -17.585 0.554 7.541 1.00 93.38 198 ARG A O 1
ATOM 1598 N N . MET A 1 199 ? -15.781 -0.567 8.311 1.00 92.31 199 MET A N 1
ATOM 1599 C CA . MET A 1 199 ? -15.638 -1.494 7.188 1.00 92.31 199 MET A CA 1
ATOM 1600 C C . MET A 1 199 ? -16.853 -2.408 7.053 1.00 92.31 199 MET A C 1
ATOM 1602 O O . MET A 1 199 ? -17.440 -2.445 5.979 1.00 92.31 199 MET A O 1
ATOM 1606 N N . GLU A 1 200 ? -17.318 -3.026 8.138 1.00 89.56 200 GLU A N 1
ATOM 1607 C CA . GLU A 1 200 ? -18.524 -3.868 8.144 1.00 89.56 200 GLU A CA 1
ATOM 1608 C C . GLU A 1 200 ? -19.745 -3.109 7.608 1.00 89.56 200 GLU A C 1
ATOM 1610 O O . GLU A 1 200 ? -20.459 -3.586 6.728 1.00 89.56 200 GLU A O 1
ATOM 1615 N N . ARG A 1 201 ? -19.960 -1.872 8.081 1.00 90.88 201 ARG A N 1
ATOM 1616 C CA . ARG A 1 201 ? -21.089 -1.039 7.636 1.00 90.88 201 ARG A CA 1
ATOM 1617 C C . ARG A 1 201 ? -20.992 -0.593 6.181 1.00 90.88 201 ARG A C 1
ATOM 1619 O O . ARG A 1 201 ? -22.028 -0.375 5.558 1.00 90.88 201 ARG A O 1
ATOM 1626 N N . ALA A 1 202 ? -19.785 -0.365 5.675 1.00 90.69 202 ALA A N 1
ATOM 1627 C CA . ALA A 1 202 ? -19.576 0.236 4.361 1.00 90.69 202 ALA A CA 1
ATOM 1628 C C . ALA A 1 202 ? -19.355 -0.792 3.244 1.00 90.69 202 ALA A C 1
ATOM 1630 O O . ALA A 1 202 ? -19.760 -0.546 2.108 1.00 90.69 202 ALA A O 1
ATOM 1631 N N . LEU A 1 203 ? -18.708 -1.913 3.565 1.00 87.75 203 LEU A N 1
ATOM 1632 C CA . LEU A 1 203 ? -18.225 -2.920 2.617 1.00 87.75 203 LEU A CA 1
ATOM 1633 C C . LEU A 1 203 ? -18.889 -4.292 2.813 1.00 87.75 203 LEU A C 1
ATOM 1635 O O . LEU A 1 203 ? -18.846 -5.111 1.899 1.00 87.75 203 LEU A O 1
ATOM 1639 N N . GLY A 1 204 ? -19.523 -4.527 3.966 1.00 83.94 204 GLY A N 1
ATOM 1640 C CA . GLY A 1 204 ? -20.009 -5.843 4.381 1.00 83.94 204 GLY A CA 1
ATOM 1641 C C . GLY A 1 204 ? -18.935 -6.670 5.097 1.00 83.94 204 GLY A C 1
ATOM 1642 O O . GLY A 1 204 ? -17.743 -6.387 4.999 1.00 83.94 204 GLY A O 1
ATOM 1643 N N . GLU A 1 205 ? -19.374 -7.694 5.830 1.00 73.62 205 GLU A N 1
ATOM 1644 C CA . GLU A 1 205 ? -18.524 -8.526 6.702 1.00 73.62 205 GLU A CA 1
ATOM 1645 C C . GLU A 1 205 ? -17.530 -9.417 5.929 1.00 73.62 205 GLU A C 1
ATOM 1647 O O . GLU A 1 205 ? -16.491 -9.779 6.467 1.00 73.62 205 GLU A O 1
ATOM 1652 N N . GLU A 1 206 ? -17.802 -9.732 4.658 1.00 76.06 206 GLU A N 1
ATOM 1653 C CA . GLU A 1 206 ? -16.967 -10.624 3.831 1.00 76.06 206 GLU A CA 1
ATOM 1654 C C . GLU A 1 206 ? -15.917 -9.886 2.973 1.00 76.06 206 GLU A C 1
ATOM 1656 O O . GLU A 1 206 ? -15.294 -10.479 2.088 1.00 76.06 206 GLU A O 1
ATOM 1661 N N . ASN A 1 207 ? -15.717 -8.579 3.175 1.00 79.88 207 ASN A N 1
ATOM 1662 C CA . ASN A 1 207 ? -14.720 -7.830 2.409 1.00 79.88 207 ASN A CA 1
ATOM 1663 C C . ASN A 1 207 ? -13.286 -8.184 2.858 1.00 79.88 207 ASN A C 1
ATOM 1665 O O . ASN A 1 207 ? -12.984 -8.203 4.048 1.00 79.88 207 ASN A O 1
ATOM 1669 N N . VAL A 1 208 ? -12.380 -8.402 1.897 1.00 77.56 208 VAL A N 1
ATOM 1670 C CA . VAL A 1 208 ? -10.974 -8.785 2.151 1.00 77.56 208 VAL A CA 1
ATOM 1671 C C . VAL A 1 208 ? -10.262 -7.809 3.095 1.00 77.56 208 VAL A C 1
ATOM 1673 O O . VAL A 1 208 ? -9.573 -8.244 4.012 1.00 77.56 208 VAL A O 1
ATOM 1676 N N . VAL A 1 209 ? -10.481 -6.502 2.932 1.00 72.50 209 VAL A N 1
ATOM 1677 C CA . VAL A 1 209 ? -9.860 -5.469 3.779 1.00 72.50 209 VAL A CA 1
ATOM 1678 C C . VAL A 1 209 ? -10.394 -5.536 5.218 1.00 72.50 209 VAL A C 1
ATOM 1680 O O . VAL A 1 209 ? -9.656 -5.301 6.178 1.00 72.50 209 VAL A O 1
ATOM 1683 N N . ALA A 1 210 ? -11.669 -5.902 5.390 1.00 78.62 210 ALA A N 1
ATOM 1684 C CA . ALA A 1 210 ? -12.248 -6.122 6.713 1.00 78.62 210 ALA A CA 1
ATOM 1685 C C . ALA A 1 210 ? -11.594 -7.326 7.414 1.00 78.62 210 ALA A C 1
ATOM 1687 O O . ALA A 1 210 ? -11.283 -7.230 8.601 1.00 78.62 210 ALA A O 1
ATOM 1688 N N . PHE A 1 211 ? -11.305 -8.411 6.683 1.00 81.88 211 PHE A N 1
ATOM 1689 C CA . PHE A 1 211 ? -10.596 -9.573 7.229 1.00 81.88 211 PHE A CA 1
ATOM 1690 C C . PHE A 1 211 ? -9.168 -9.251 7.674 1.00 81.88 211 PHE A C 1
ATOM 1692 O O . PHE A 1 211 ? -8.791 -9.626 8.779 1.00 81.88 211 PHE A O 1
ATOM 1699 N N . GLU A 1 212 ? -8.389 -8.523 6.871 1.00 79.44 212 GLU A N 1
ATOM 1700 C CA . GLU A 1 212 ? -7.024 -8.122 7.259 1.00 79.44 212 GLU A CA 1
ATOM 1701 C C . GLU A 1 212 ? -7.023 -7.225 8.507 1.00 79.44 212 GLU A C 1
ATOM 1703 O O . GLU A 1 212 ? -6.186 -7.366 9.399 1.00 79.44 212 GLU A O 1
ATOM 1708 N N . THR A 1 213 ? -8.008 -6.329 8.613 1.00 80.25 213 THR A N 1
ATOM 1709 C CA . THR A 1 213 ? -8.149 -5.457 9.787 1.00 80.25 213 THR A CA 1
ATOM 1710 C C . THR A 1 213 ? -8.557 -6.247 11.036 1.00 80.25 213 THR A C 1
ATOM 1712 O O . THR A 1 213 ? -8.090 -5.943 12.135 1.00 80.25 213 THR A O 1
ATOM 1715 N N . LEU A 1 214 ? -9.409 -7.267 10.883 1.00 85.25 214 LEU A N 1
ATOM 1716 C CA . LEU A 1 214 ? -9.794 -8.186 11.958 1.00 85.25 214 LEU A CA 1
ATOM 1717 C C . LEU A 1 214 ? -8.618 -9.046 12.435 1.00 85.25 214 LEU A C 1
ATOM 1719 O O . LEU A 1 214 ? -8.462 -9.219 13.641 1.00 85.25 214 LEU A O 1
ATOM 1723 N N . ASP A 1 215 ? -7.790 -9.542 11.515 1.00 86.25 215 ASP A N 1
ATOM 1724 C CA . ASP A 1 215 ? -6.582 -10.316 11.823 1.00 86.25 215 ASP A CA 1
ATOM 1725 C C . ASP A 1 215 ? -5.614 -9.499 12.691 1.00 86.25 215 ASP A C 1
ATOM 1727 O O . ASP A 1 215 ? -5.259 -9.909 13.795 1.00 86.25 215 ASP A O 1
ATOM 1731 N N . GLN A 1 216 ? -5.312 -8.263 12.280 1.00 84.56 216 GLN A N 1
ATOM 1732 C CA . GLN A 1 216 ? -4.479 -7.362 13.085 1.00 84.56 216 GLN A CA 1
ATOM 1733 C C . GLN A 1 216 ? -5.109 -6.970 14.422 1.00 84.56 216 GLN A C 1
ATOM 1735 O O . GLN A 1 216 ? -4.393 -6.769 15.404 1.00 84.56 216 GLN A O 1
ATOM 1740 N N . LEU A 1 217 ? -6.436 -6.838 14.490 1.00 87.25 217 LEU A N 1
ATOM 1741 C CA . LEU A 1 217 ? -7.116 -6.627 15.765 1.00 87.25 217 LEU A CA 1
ATOM 1742 C C . LEU A 1 217 ? -6.940 -7.845 16.682 1.00 87.25 217 LEU A C 1
ATOM 1744 O O . LEU A 1 217 ? -6.671 -7.663 17.866 1.00 87.25 217 LEU A O 1
ATOM 1748 N N . GLY A 1 218 ? -7.054 -9.061 16.144 1.00 86.06 218 GLY A N 1
ATOM 1749 C CA . GLY A 1 218 ? -6.804 -10.304 16.873 1.00 86.06 218 GLY A CA 1
ATOM 1750 C C . GLY A 1 218 ? -5.381 -10.378 17.423 1.00 86.06 218 GLY A C 1
ATOM 1751 O O . GLY A 1 218 ? -5.202 -10.616 18.617 1.00 86.06 218 GLY A O 1
ATOM 1752 N N . ASP A 1 219 ? -4.382 -10.077 16.591 1.00 86.62 219 ASP A N 1
ATOM 1753 C CA . ASP A 1 219 ? -2.978 -10.002 17.010 1.00 86.62 219 ASP A CA 1
ATOM 1754 C C . ASP A 1 219 ? -2.764 -8.958 18.112 1.00 86.62 219 ASP A C 1
ATOM 1756 O O . ASP A 1 219 ? -2.058 -9.205 19.094 1.00 86.62 219 ASP A O 1
ATOM 1760 N N . ALA A 1 220 ? -3.369 -7.776 17.974 1.00 83.81 220 ALA A N 1
ATOM 1761 C CA . ALA A 1 220 ? -3.245 -6.714 18.964 1.00 83.81 220 ALA A CA 1
ATOM 1762 C C . ALA A 1 220 ? -3.848 -7.121 20.320 1.00 83.81 220 ALA A C 1
ATOM 1764 O O . ALA A 1 220 ? -3.207 -6.897 21.346 1.00 83.81 220 ALA A O 1
ATOM 1765 N N . LEU A 1 221 ? -5.024 -7.760 20.313 1.00 85.25 221 LEU A N 1
ATOM 1766 C CA . LEU A 1 221 ? -5.703 -8.258 21.516 1.00 85.25 221 LEU A CA 1
ATOM 1767 C C . LEU A 1 221 ? -4.908 -9.375 22.202 1.00 85.25 221 LEU A C 1
ATOM 1769 O O . LEU A 1 221 ? -4.627 -9.296 23.399 1.00 85.25 221 LEU A O 1
ATOM 1773 N N . TYR A 1 222 ? -4.430 -10.349 21.422 1.00 86.38 222 TYR A N 1
ATOM 1774 C CA . TYR A 1 222 ? -3.581 -11.423 21.933 1.00 86.38 222 TYR A CA 1
ATOM 1775 C C . TYR A 1 222 ? -2.330 -10.871 22.631 1.00 86.38 222 TYR A C 1
ATOM 1777 O O . TYR A 1 222 ? -1.968 -11.308 23.724 1.00 86.38 222 TYR A O 1
ATOM 1785 N N . ASN A 1 223 ? -1.693 -9.862 22.029 1.00 83.56 223 ASN A N 1
ATOM 1786 C CA . ASN A 1 223 ? -0.505 -9.224 22.591 1.00 83.56 223 ASN A CA 1
ATOM 1787 C C . ASN A 1 223 ? -0.802 -8.344 23.819 1.00 83.56 223 ASN A C 1
ATOM 1789 O O . ASN A 1 223 ? 0.095 -8.142 24.639 1.00 83.56 223 ASN A O 1
ATOM 1793 N N . SER A 1 224 ? -2.027 -7.828 23.970 1.00 82.00 224 SER A N 1
ATOM 1794 C CA . SER A 1 224 ? -2.463 -7.111 25.178 1.00 82.00 224 SER A CA 1
ATOM 1795 C C . SER A 1 224 ? -2.989 -8.035 26.282 1.00 82.00 224 SER A C 1
ATOM 1797 O O . SER A 1 224 ? -3.200 -7.574 27.402 1.00 82.00 224 SER A O 1
ATOM 1799 N N . GLY A 1 225 ? -3.175 -9.328 25.998 1.00 77.75 225 GLY A N 1
ATOM 1800 C CA . GLY A 1 225 ? -3.747 -10.295 26.936 1.00 77.75 225 GLY A CA 1
ATOM 1801 C C . GLY A 1 225 ? -5.274 -10.220 27.069 1.00 77.75 225 GLY A C 1
ATOM 1802 O O . GLY A 1 225 ? -5.795 -10.653 28.098 1.00 77.75 225 GLY A O 1
ATOM 1803 N N . GLU A 1 226 ? -5.963 -9.667 26.061 1.00 71.06 226 GLU A N 1
ATOM 1804 C CA . GLU A 1 226 ? -7.430 -9.716 25.891 1.00 71.06 226 GLU A CA 1
ATOM 1805 C C . GLU A 1 226 ? -7.828 -10.874 24.966 1.00 71.06 226 GLU A C 1
ATOM 1807 O O . GLU A 1 226 ? -8.808 -11.577 25.304 1.00 71.06 226 GLU A O 1
#

Secondary structure (DSSP, 8-state):
-PPPHHHHHTTTTHHHHHHHHHTT-HHHHHHTHHHHHHTT-----S----SS--HHHHHHHHTT-S-HHHHHHHHHHHSTTTT--HHHHHHHHHHHHHHHHHTSPP----------------HHHHHHHHHHHHHHHHHHHTT-HHHHHHHHHHHHHHHHHHT-TTSHHHHHHHHHHHHTS---HHHHHHHHHHHHHHHHHHH-TT-HHHHHHHHHHHHHHHHHT-